Protein AF-A0A2K0VY65-F1 (afdb_monomer)

Secondary structure (DSSP, 8-state):
--------SS----SEEEEEEE---SBS-EEEEEEEETTEEEEEEEEE--B-BTTB-HHHHHHHHHHHHHHHTTTTTTTPPPPPSEEEES--SHHHHHHHHHHHHT--TTT---HHHHHHHHHHS-TTT-EEEESSPPPHHHHHHHHHHS-GGGEEEGGGGTTBBTTT--BSB-TT--B----S--TTS-EEEEEEETTEETT-SS-TT-TTSPPP-TTTT--EEEEE-TTT--EEEEESSS--HHHHHHHHHHHHHHHTTGGGSPTT---SEEEPSGGG-HHHHT--TTSS-SS-GGGSHHHHH--SEEE----SSS-S---

pLDDT: mean 76.23, std 17.72, range [28.39, 97.44]

Radius of gyration: 19.74 Å; Cα contacts (8 Å, |Δi|>4): 704; chains: 1; bounding box: 69×50×48 Å

Mean predicted aligned error: 9.73 Å

Foldseek 3Di:
DDDDDPDPPDPPQQQKDKDKAWQQAQFFGKIKIFIAGSLATPAMAIFFQFQDDDPGASLVSVLVVQVVVLVVSVRRHVSDRAAHQEYEFFFPDCGGHVSVLCLLVQHDPPRDRPVPSSVVVCVRCVQARHAYEYQADDDPVVVVSNVVRHDCVRYYYHQRQAQAFSGPRDRQAHLLRHGDPDDPPDLFGKGWGFQGAQQRGRNPPPRPPVPPPDGDPRLSRGTWIKIAGLVQLAIETDGSAQAAFQRLLPRVVVCSVVPNVVVNQPPPDAHQEYEAGFQVPCCRQPNPPPDDDPDDPCSGNCNVRVYPYYDGNAHPVTRPPDD

Sequence (323 aa):
MMSQNGALSEKETWTWLVENFQIPVPLGDCSVHVLINKGKVTSAFLMDGGENADTISASDTITKSLEVIDKELGLFLDNKPLKLNAWVVTHWDADHYKGVFELLEGRFSNNKLMKGNSSSFLNRLDTAHTDLYFGHERTIDQKKIIEKHFDLKRCLVGKDIIGLDLFSGDRLFDAEGDNLKLSPFDEARPRFCVYAASGVGMNCTQGIFRQGNKEPDKNESSILAILSWPETGRCSYFAGGDGNAELAAGGILSFIRDQCDIAKLPEGHGFDVMKMDHHGSSAETFFKKGVIARLSLEKLPITQFRPRNIIVTPGSRHGHPSK

Nearest PDB structures (foldseek):
  3k9k-assembly2_A  TM=2.958E-01  e=1.358E-01  Homo sapiens
  5i6g-assembly1_B  TM=2.164E-01  e=2.366E-01  Thermochaetoides thermophila DSM 1495
  8x2j-assembly1_B  TM=2.198E-01  e=8.124E-01  Chloroflexus aurantiacus J-10-fl
  2ivn-assembly1_A  TM=3.347E-01  e=3.357E+00  Pyrococcus abyssi
  3eno-assembly2_B  TM=3.026E-01  e=4.570E+00  Thermoplasma acidophilum

InterPro domains:
  IPR036866 Ribonuclease Z/Hydroxyacylglutathione hydrolase-like [G3DSA:3.60.15.10] (22-323)
  IPR036866 Ribonuclease Z/Hydroxyacylglutathione hydrolase-like [SSF56281] (42-283)
  IPR052159 Bacterial competence-related DNA uptake protein [PTHR30619] (28-322)

Structure (mmCIF, N/CA/C/O backbone):
data_AF-A0A2K0VY65-F1
#
_entry.id   AF-A0A2K0VY65-F1
#
loop_
_atom_site.group_PDB
_atom_site.id
_atom_site.type_symbol
_atom_site.label_atom_id
_atom_site.label_alt_id
_atom_site.label_comp_id
_atom_site.label_asym_id
_atom_site.label_entity_id
_atom_site.label_seq_id
_atom_site.pdbx_PDB_ins_code
_atom_site.Cartn_x
_atom_site.Cartn_y
_atom_site.Cartn_z
_atom_site.occupancy
_atom_site.B_iso_or_equiv
_atom_site.auth_seq_id
_atom_site.auth_comp_id
_atom_site.auth_asym_id
_atom_site.auth_atom_id
_atom_site.pdbx_PDB_model_num
ATOM 1 N N . MET A 1 1 ? -45.521 18.218 0.955 1.00 36.97 1 MET A N 1
ATOM 2 C CA . MET A 1 1 ? -45.679 16.751 0.996 1.00 36.97 1 MET A CA 1
ATOM 3 C C . MET A 1 1 ? -44.295 16.140 0.953 1.00 36.97 1 MET A C 1
ATOM 5 O O . MET A 1 1 ? -43.566 16.390 0.006 1.00 36.97 1 MET A O 1
ATOM 9 N N . MET A 1 2 ? -43.923 15.464 2.037 1.00 32.69 2 MET A N 1
ATOM 10 C CA . MET A 1 2 ? -42.719 14.643 2.154 1.00 32.69 2 MET A CA 1
ATOM 11 C C . MET A 1 2 ? -42.902 13.288 1.448 1.00 32.69 2 MET A C 1
ATOM 13 O O . MET A 1 2 ? -44.030 12.846 1.231 1.00 32.69 2 MET A O 1
ATOM 17 N N . SER A 1 3 ? -41.767 12.606 1.257 1.00 29.92 3 SER A N 1
ATOM 18 C CA . SER A 1 3 ? -41.567 11.231 0.769 1.00 29.92 3 SER A CA 1
ATOM 19 C C . SER A 1 3 ? -41.585 11.100 -0.763 1.00 29.92 3 SER A C 1
ATOM 21 O O . SER A 1 3 ? -42.436 11.671 -1.427 1.00 29.92 3 SER A O 1
ATOM 23 N N . GLN A 1 4 ? -40.636 10.401 -1.385 1.00 30.03 4 GLN A N 1
ATOM 24 C CA . GLN A 1 4 ? -40.126 9.107 -0.941 1.00 30.03 4 GLN A CA 1
ATOM 25 C C . GLN A 1 4 ? -38.598 9.002 -0.953 1.00 30.03 4 GLN A C 1
ATOM 27 O O . GLN A 1 4 ? -37.934 9.180 -1.970 1.00 30.03 4 GLN A O 1
ATOM 32 N N . ASN A 1 5 ? -38.081 8.647 0.225 1.00 35.12 5 ASN A N 1
ATOM 33 C CA . ASN A 1 5 ? -36.801 7.990 0.412 1.00 35.12 5 ASN A CA 1
ATOM 34 C C . ASN A 1 5 ? -36.801 6.679 -0.382 1.00 35.12 5 ASN A C 1
ATOM 36 O O . ASN A 1 5 ? -37.544 5.757 -0.041 1.00 35.12 5 ASN A O 1
ATOM 40 N N . GLY A 1 6 ? -35.933 6.580 -1.385 1.00 31.62 6 GLY A N 1
ATOM 41 C CA . GLY A 1 6 ? -35.449 5.299 -1.885 1.00 31.62 6 GLY A CA 1
ATOM 42 C C . GLY A 1 6 ? -34.539 4.687 -0.829 1.00 31.62 6 GLY A C 1
ATOM 43 O O . GLY A 1 6 ? -33.320 4.796 -0.914 1.00 31.62 6 GLY A O 1
ATOM 44 N N . ALA A 1 7 ? -35.139 4.118 0.215 1.00 34.38 7 ALA A N 1
ATOM 45 C CA . ALA A 1 7 ? -34.437 3.208 1.097 1.00 34.38 7 ALA A CA 1
ATOM 46 C C . ALA A 1 7 ? -33.906 2.070 0.221 1.00 34.38 7 ALA A C 1
ATOM 48 O O . ALA A 1 7 ? -34.692 1.355 -0.398 1.00 34.38 7 ALA A O 1
ATOM 49 N N . LEU A 1 8 ? -32.579 1.959 0.143 1.00 37.94 8 LEU A N 1
ATOM 50 C CA . LEU A 1 8 ? -31.889 0.774 -0.351 1.00 37.94 8 LEU A CA 1
ATOM 51 C C . LEU A 1 8 ? -32.494 -0.430 0.378 1.00 37.94 8 LEU A C 1
ATOM 53 O O . LEU A 1 8 ? -32.274 -0.620 1.576 1.00 37.94 8 LEU A O 1
ATOM 57 N N . SER A 1 9 ? -33.345 -1.160 -0.336 1.00 38.84 9 SER A N 1
ATOM 58 C CA . SER A 1 9 ? -33.946 -2.409 0.101 1.00 38.84 9 SER A CA 1
ATOM 59 C C . SER A 1 9 ? -32.824 -3.381 0.425 1.00 38.84 9 SER A C 1
ATOM 61 O O . SER A 1 9 ? -31.957 -3.577 -0.420 1.00 38.84 9 SER A O 1
ATOM 63 N N . GLU A 1 10 ? -32.851 -3.925 1.644 1.00 40.59 10 GLU A N 1
ATOM 64 C CA . GLU A 1 10 ? -32.028 -5.042 2.117 1.00 40.59 10 GLU A CA 1
ATOM 65 C C . GLU A 1 10 ? -30.570 -4.975 1.654 1.00 40.59 10 GLU A C 1
ATOM 67 O O . GLU A 1 10 ? -30.191 -5.539 0.633 1.00 40.59 10 GLU A O 1
ATOM 72 N N . LYS A 1 11 ? -29.731 -4.293 2.450 1.00 41.53 11 LYS A N 1
ATOM 73 C CA . LYS A 1 11 ? -28.278 -4.479 2.395 1.00 41.53 11 LYS A CA 1
ATOM 74 C C . LYS A 1 11 ? -28.013 -5.981 2.316 1.00 41.53 11 LYS A C 1
ATOM 76 O O . LYS A 1 11 ? -28.193 -6.669 3.320 1.00 41.53 11 LYS A O 1
ATOM 81 N N . GLU A 1 12 ? -27.550 -6.465 1.166 1.00 44.12 12 GLU A N 1
ATOM 82 C CA . GLU A 1 12 ? -26.656 -7.614 1.138 1.00 44.12 12 GLU A CA 1
ATOM 83 C C . GLU A 1 12 ? -25.656 -7.354 2.260 1.00 44.12 12 GLU A C 1
ATOM 85 O O . GLU A 1 12 ? -24.922 -6.359 2.244 1.00 44.12 12 GLU A O 1
ATOM 90 N N . THR A 1 13 ? -25.740 -8.136 3.331 1.00 49.53 13 THR A N 1
ATOM 91 C CA . THR A 1 13 ? -24.850 -7.976 4.470 1.00 49.53 13 THR A CA 1
ATOM 92 C C . THR A 1 13 ? -23.509 -8.527 4.033 1.00 49.53 13 THR A C 1
ATOM 94 O O . THR A 1 13 ? -23.163 -9.657 4.364 1.00 49.53 13 THR A O 1
ATOM 97 N N . TRP A 1 14 ? -22.777 -7.755 3.231 1.00 56.25 14 TRP A N 1
ATOM 98 C CA . TRP A 1 14 ? -21.384 -8.022 2.936 1.00 56.25 14 TRP A CA 1
ATOM 99 C C . TRP A 1 14 ? -20.673 -8.116 4.283 1.00 56.25 14 TRP A C 1
ATOM 101 O O . TRP A 1 14 ? -20.530 -7.119 4.996 1.00 56.25 14 TRP A O 1
ATOM 111 N N . THR A 1 15 ? -20.299 -9.337 4.672 1.00 82.88 15 THR A N 1
ATOM 112 C CA . THR A 1 15 ? -19.544 -9.575 5.906 1.00 82.88 15 THR A CA 1
ATOM 113 C C . THR A 1 15 ? -18.249 -8.777 5.858 1.00 82.88 15 THR A C 1
ATOM 115 O O . THR A 1 15 ? -17.881 -8.163 6.854 1.00 82.88 15 THR A O 1
ATOM 118 N N . TRP A 1 16 ? -17.631 -8.706 4.676 1.00 89.69 16 TRP A N 1
ATOM 119 C CA . TRP A 1 16 ? -16.386 -8.001 4.430 1.00 89.69 16 TRP A CA 1
ATOM 120 C C . TRP A 1 16 ? -16.503 -6.981 3.298 1.00 89.69 16 TRP A C 1
ATOM 122 O O . TRP A 1 16 ? -17.014 -7.282 2.220 1.00 89.69 16 TRP A O 1
ATOM 132 N N . LEU A 1 17 ? -15.952 -5.795 3.537 1.00 91.62 17 LEU A N 1
ATOM 133 C CA . LEU A 1 17 ? -15.851 -4.693 2.588 1.00 91.62 17 LEU A CA 1
ATOM 134 C C . LEU A 1 17 ? -14.414 -4.166 2.590 1.00 91.62 17 LEU A C 1
ATOM 136 O O . LEU A 1 17 ? -13.762 -4.132 3.635 1.00 91.62 17 LEU A O 1
ATOM 140 N N . VAL A 1 18 ? -13.932 -3.750 1.421 1.00 93.62 18 VAL A N 1
ATOM 141 C CA . VAL A 1 18 ? -12.675 -3.012 1.298 1.00 93.62 18 VAL A CA 1
ATOM 142 C C . VAL A 1 18 ? -12.963 -1.677 0.644 1.00 93.62 18 VAL A C 1
ATOM 144 O O . VAL A 1 18 ? -13.470 -1.641 -0.473 1.00 93.62 18 VAL A O 1
ATOM 147 N N . GLU A 1 19 ? -12.608 -0.606 1.343 1.00 94.88 19 GLU A N 1
ATOM 148 C CA . GLU A 1 19 ? -12.640 0.754 0.819 1.00 94.88 19 GLU A CA 1
ATOM 149 C C . GLU A 1 19 ? -11.227 1.169 0.409 1.00 94.88 19 GLU A C 1
ATOM 151 O O . GLU A 1 19 ? -10.253 0.934 1.132 1.00 94.88 19 GLU A O 1
ATOM 156 N N . ASN A 1 20 ? -11.110 1.777 -0.769 1.00 93.25 20 ASN A N 1
ATOM 157 C CA . ASN A 1 20 ? -9.851 2.284 -1.296 1.00 93.25 20 ASN A CA 1
ATOM 158 C C . ASN A 1 20 ? -9.982 3.774 -1.612 1.00 93.25 20 ASN A C 1
ATOM 160 O O . ASN A 1 20 ? -10.817 4.173 -2.420 1.00 93.25 20 ASN A O 1
ATOM 164 N N . PHE A 1 21 ? -9.114 4.581 -1.010 1.00 94.44 21 PHE A N 1
ATOM 165 C CA . PHE A 1 21 ? -9.062 6.021 -1.211 1.00 94.44 21 PHE A CA 1
ATOM 166 C C . PHE A 1 21 ? -7.745 6.393 -1.878 1.00 94.44 21 PHE A C 1
ATOM 168 O O . PHE A 1 21 ? -6.678 6.174 -1.308 1.00 94.44 21 PHE A O 1
ATOM 175 N N . GLN A 1 22 ? -7.811 6.989 -3.065 1.00 92.06 22 GLN A N 1
ATOM 176 C CA . GLN A 1 22 ? -6.649 7.601 -3.709 1.00 92.06 22 GLN A CA 1
ATOM 177 C C . GLN A 1 22 ? -6.487 9.031 -3.182 1.00 92.06 22 GLN A C 1
ATOM 179 O O . GLN A 1 22 ? -7.429 9.825 -3.236 1.00 92.06 22 GLN A O 1
ATOM 184 N N . ILE A 1 23 ? -5.311 9.357 -2.646 1.00 92.81 23 ILE A N 1
ATOM 185 C CA . ILE A 1 23 ? -5.004 10.680 -2.101 1.00 92.81 23 ILE A CA 1
ATOM 186 C C . ILE A 1 23 ? -4.357 11.512 -3.216 1.00 92.81 23 ILE A C 1
ATOM 188 O O . ILE A 1 23 ? -3.320 11.110 -3.741 1.00 92.81 23 ILE A O 1
ATOM 192 N N . PRO A 1 24 ? -4.917 12.683 -3.570 1.00 89.81 24 PRO A N 1
ATOM 193 C CA . PRO A 1 24 ? -4.446 13.486 -4.697 1.00 89.81 24 PRO A CA 1
ATOM 194 C C . PRO A 1 24 ? -3.197 14.304 -4.331 1.00 89.81 24 PRO A C 1
ATOM 196 O O . PRO A 1 24 ? -3.226 15.536 -4.322 1.00 89.81 24 PRO A O 1
ATOM 199 N N . VAL A 1 25 ? -2.105 13.624 -3.973 1.00 90.06 25 VAL A N 1
ATOM 200 C CA . VAL A 1 25 ? -0.812 14.263 -3.700 1.00 90.06 25 VAL A CA 1
ATOM 201 C C . VAL A 1 25 ? -0.261 14.953 -4.959 1.00 90.06 25 VAL A C 1
ATOM 203 O O . VAL A 1 25 ? -0.594 14.562 -6.077 1.00 90.06 25 VAL A O 1
ATOM 206 N N . PRO A 1 26 ? 0.568 16.005 -4.818 1.00 87.62 26 PRO A N 1
ATOM 207 C CA . PRO A 1 26 ? 1.014 16.794 -5.970 1.00 87.62 26 PRO A CA 1
ATOM 208 C C . PRO A 1 26 ? 1.869 16.014 -6.980 1.00 87.62 26 PRO A C 1
ATOM 210 O O . PRO A 1 26 ? 1.731 16.230 -8.191 1.00 87.62 26 PRO A O 1
ATOM 213 N N . LEU A 1 27 ? 2.753 15.148 -6.472 1.00 87.56 27 LEU A N 1
ATOM 214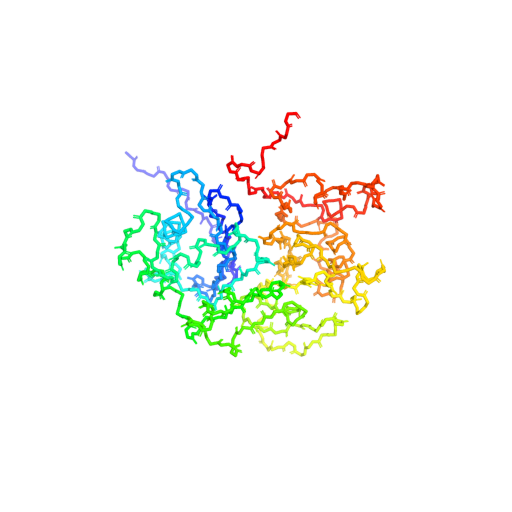 C CA . LEU A 1 27 ? 3.621 14.234 -7.219 1.00 87.56 27 LEU A CA 1
ATOM 215 C C . LEU A 1 27 ? 3.603 12.853 -6.570 1.00 87.56 27 LEU A C 1
ATOM 217 O O . LEU A 1 27 ? 3.538 12.779 -5.341 1.00 87.56 27 LEU A O 1
ATOM 221 N N . GLY A 1 28 ? 3.727 11.818 -7.401 1.00 87.81 28 GLY A N 1
ATOM 222 C CA . GLY A 1 28 ? 3.789 10.419 -6.994 1.00 87.81 28 GLY A CA 1
ATOM 223 C C . GLY A 1 28 ? 2.449 9.837 -6.568 1.00 87.81 28 GLY A C 1
ATOM 224 O O . GLY A 1 28 ? 1.383 10.397 -6.841 1.00 87.81 28 GLY A O 1
ATOM 225 N N . ASP A 1 29 ? 2.519 8.678 -5.922 1.00 88.31 29 ASP A N 1
ATOM 226 C CA . ASP A 1 29 ? 1.360 7.912 -5.484 1.00 88.31 29 ASP A CA 1
ATOM 227 C C . ASP A 1 29 ? 1.123 8.066 -3.973 1.00 88.31 29 ASP A C 1
ATOM 229 O O . ASP A 1 29 ? 2.039 8.266 -3.168 1.00 88.31 29 ASP A O 1
ATOM 233 N N . CYS A 1 30 ? -0.150 8.013 -3.578 1.00 93.12 30 CYS A N 1
ATOM 234 C CA . CYS A 1 30 ? -0.554 7.926 -2.182 1.00 93.12 30 CYS A CA 1
ATOM 235 C C . CYS A 1 30 ? -1.987 7.395 -2.088 1.00 93.12 30 CYS A C 1
ATOM 237 O O . CYS A 1 30 ? -2.893 7.895 -2.757 1.00 93.12 30 CYS A O 1
ATOM 239 N N . SER A 1 31 ? -2.221 6.389 -1.250 1.00 94.69 31 SER A N 1
ATOM 240 C CA . SER A 1 31 ? -3.558 5.830 -1.058 1.00 94.69 31 SER A CA 1
ATOM 241 C C . SER A 1 31 ? -3.760 5.239 0.331 1.00 94.69 31 SER A C 1
ATOM 243 O O . SER A 1 31 ? -2.812 4.869 1.020 1.00 94.69 31 SER A O 1
ATOM 245 N N . VAL A 1 32 ? -5.018 5.161 0.756 1.00 96.69 32 VAL A N 1
ATOM 246 C CA . VAL A 1 32 ? -5.431 4.522 2.006 1.00 96.69 32 VAL A CA 1
ATOM 247 C C . VAL A 1 32 ? -6.355 3.366 1.676 1.00 96.69 32 VAL A C 1
ATOM 249 O O . VAL A 1 32 ? -7.331 3.516 0.939 1.00 96.69 32 VAL A O 1
ATOM 252 N N . HIS A 1 33 ? -6.054 2.210 2.248 1.00 96.81 33 HIS A N 1
ATOM 253 C CA . HIS A 1 33 ? -6.836 0.995 2.086 1.00 96.81 33 HIS A CA 1
ATOM 254 C C . HIS A 1 33 ? -7.420 0.603 3.432 1.00 96.81 33 HIS A C 1
ATOM 256 O O . HIS A 1 33 ? -6.692 0.541 4.421 1.00 96.81 33 HIS A O 1
ATOM 262 N N . VAL A 1 34 ? -8.723 0.333 3.474 1.00 97.44 34 VAL A N 1
ATOM 263 C CA . VAL A 1 34 ? -9.451 0.066 4.716 1.00 97.44 34 VAL A CA 1
ATOM 264 C C . VAL A 1 34 ? -10.234 -1.229 4.583 1.00 97.44 34 VAL A C 1
ATOM 266 O O . VAL A 1 34 ? -11.043 -1.384 3.673 1.00 97.44 34 VAL A O 1
ATOM 269 N N . LEU A 1 35 ? -10.012 -2.148 5.517 1.00 95.88 35 LEU A N 1
ATOM 270 C CA . LEU A 1 35 ? -10.759 -3.388 5.651 1.00 95.88 35 LEU A CA 1
ATOM 271 C C . LEU A 1 35 ? -11.851 -3.221 6.708 1.00 95.88 35 LEU A C 1
ATOM 273 O O . LEU A 1 35 ? -11.579 -2.836 7.849 1.00 95.88 35 LEU A O 1
ATOM 277 N N . ILE A 1 36 ? -13.084 -3.544 6.328 1.00 94.56 36 ILE A N 1
ATOM 278 C CA . ILE A 1 36 ? -14.280 -3.412 7.156 1.00 94.56 36 ILE A CA 1
ATOM 279 C C . ILE A 1 36 ? -14.938 -4.786 7.299 1.00 94.56 36 ILE A C 1
ATOM 281 O O . ILE A 1 36 ? -15.188 -5.465 6.305 1.00 94.56 36 ILE A O 1
ATOM 285 N N . ASN A 1 37 ? -15.261 -5.174 8.533 1.00 92.19 37 ASN A N 1
ATOM 286 C CA . ASN A 1 37 ? -16.000 -6.392 8.860 1.00 92.19 37 ASN A CA 1
ATOM 287 C C . ASN A 1 37 ? -17.279 -6.049 9.618 1.00 92.19 37 ASN A C 1
ATOM 289 O O . ASN A 1 37 ? -17.209 -5.379 10.651 1.00 92.19 37 ASN A O 1
ATOM 293 N N . LYS A 1 38 ? -18.438 -6.521 9.148 1.00 89.75 38 LYS A N 1
ATOM 294 C CA . LYS A 1 38 ? -19.738 -6.355 9.833 1.00 89.75 38 LYS A CA 1
ATOM 295 C C . LYS A 1 38 ? -19.977 -4.914 10.308 1.00 89.75 38 LYS A C 1
ATOM 297 O O . LYS A 1 38 ? -20.455 -4.672 11.415 1.00 89.75 38 LYS A O 1
ATOM 302 N N . GLY A 1 39 ? -19.612 -3.949 9.465 1.00 90.00 39 GLY A N 1
ATOM 303 C CA . GLY A 1 39 ? -19.781 -2.530 9.757 1.00 90.00 39 GLY A CA 1
ATOM 304 C C . GLY A 1 39 ? -18.752 -1.925 10.719 1.00 90.00 39 GLY A C 1
ATOM 305 O O . GLY A 1 39 ? -19.020 -0.859 11.260 1.00 90.00 39 GLY A O 1
ATOM 306 N N . LYS A 1 40 ? -17.589 -2.552 10.928 1.00 92.69 40 LYS A N 1
ATOM 307 C CA . LYS A 1 40 ? -16.484 -1.987 11.716 1.00 92.69 40 LYS A CA 1
ATOM 308 C C . LYS A 1 40 ? -15.168 -2.042 10.961 1.00 92.69 40 LYS A C 1
ATOM 310 O O . LYS A 1 40 ? -14.852 -3.074 10.375 1.00 92.69 40 LYS A O 1
ATOM 315 N N . VAL A 1 41 ? -14.382 -0.970 11.019 1.00 94.81 41 VAL A N 1
ATOM 316 C CA . VAL A 1 41 ? -13.001 -0.993 10.514 1.00 94.81 41 VAL A CA 1
ATOM 317 C C . VAL A 1 41 ? -12.170 -1.963 11.355 1.00 94.81 41 VAL A C 1
ATOM 319 O O . VAL A 1 41 ? -12.112 -1.837 12.578 1.00 94.81 41 VAL A O 1
ATOM 322 N N . THR A 1 42 ? -11.531 -2.933 10.703 1.00 93.94 42 THR A N 1
ATOM 323 C CA . THR A 1 42 ? -10.659 -3.924 11.356 1.00 93.94 42 THR A CA 1
ATOM 324 C C . THR A 1 42 ? -9.182 -3.676 11.099 1.00 93.94 42 THR A C 1
ATOM 326 O O . THR A 1 42 ? -8.358 -4.040 11.931 1.00 93.94 42 THR A O 1
ATOM 329 N N . SER A 1 43 ? -8.842 -3.095 9.948 1.00 95.69 43 SER A N 1
ATOM 330 C CA . SER A 1 43 ? -7.467 -2.748 9.595 1.00 95.69 43 SER A CA 1
ATOM 331 C C . SER A 1 43 ? -7.453 -1.645 8.547 1.00 95.69 43 SER A C 1
ATOM 333 O O . SER A 1 43 ? -8.367 -1.568 7.723 1.00 95.69 43 SER A O 1
ATOM 335 N N . ALA A 1 44 ? -6.424 -0.808 8.561 1.00 97.31 44 ALA A N 1
ATOM 336 C CA . ALA A 1 44 ? -6.140 0.114 7.478 1.00 97.31 44 ALA A CA 1
ATOM 337 C C . ALA A 1 44 ? -4.638 0.317 7.305 1.00 97.31 44 ALA A C 1
ATOM 339 O O . ALA A 1 44 ? -3.882 0.277 8.272 1.00 97.31 44 ALA A O 1
ATOM 340 N N . PHE A 1 45 ? -4.203 0.600 6.084 1.00 97.00 45 PHE A N 1
ATOM 341 C CA . PHE A 1 45 ? -2.823 0.990 5.821 1.00 97.00 45 PHE A CA 1
ATOM 342 C C . PHE A 1 45 ? -2.754 2.167 4.855 1.00 97.00 45 PHE A C 1
ATOM 344 O O . PHE A 1 45 ? -3.638 2.365 4.017 1.00 97.00 45 PHE A O 1
ATOM 351 N N . LEU A 1 46 ? -1.689 2.951 5.006 1.00 96.69 46 LEU A N 1
ATOM 352 C CA . LEU A 1 46 ? -1.289 3.981 4.056 1.00 96.69 46 LEU A CA 1
ATOM 353 C C . LEU A 1 46 ? -0.262 3.366 3.107 1.00 96.69 46 LEU A C 1
ATOM 355 O O . LEU A 1 46 ? 0.702 2.754 3.563 1.00 96.69 46 LEU A O 1
ATOM 359 N N . MET A 1 47 ? -0.460 3.532 1.808 1.00 95.19 47 MET A N 1
ATOM 360 C CA . MET A 1 47 ? 0.500 3.161 0.779 1.00 95.19 47 MET A CA 1
ATOM 361 C C . MET A 1 47 ? 1.038 4.436 0.140 1.00 95.19 47 MET A C 1
ATOM 363 O O . MET A 1 47 ? 0.267 5.268 -0.338 1.00 95.19 47 MET A O 1
ATOM 367 N N . ASP A 1 48 ? 2.356 4.572 0.179 1.00 94.19 48 ASP A N 1
ATOM 368 C CA . ASP A 1 48 ? 3.146 5.718 -0.252 1.00 94.19 48 ASP A CA 1
ATOM 369 C C . ASP A 1 48 ? 2.752 7.038 0.427 1.00 94.19 48 ASP A C 1
ATOM 371 O O . ASP A 1 48 ? 2.156 7.053 1.510 1.00 94.19 48 ASP A O 1
ATOM 375 N N . GLY A 1 49 ? 3.201 8.163 -0.122 1.00 93.44 49 GLY A N 1
ATOM 376 C CA . GLY A 1 49 ? 3.252 9.422 0.612 1.00 93.44 49 GLY A CA 1
ATOM 377 C C . GLY A 1 49 ? 3.417 10.683 -0.222 1.00 93.44 49 GLY A C 1
ATOM 378 O O . GLY A 1 49 ? 3.372 11.773 0.350 1.00 93.44 49 GLY A O 1
ATOM 379 N N . GLY A 1 50 ? 3.596 10.576 -1.536 1.00 91.81 50 GLY A N 1
ATOM 380 C CA . GLY A 1 50 ? 3.741 11.741 -2.398 1.00 91.81 50 GLY A CA 1
ATOM 381 C C . GLY A 1 50 ? 4.993 12.597 -2.160 1.00 91.81 50 GLY A C 1
ATOM 382 O O . GLY A 1 50 ? 5.732 12.458 -1.178 1.00 91.81 50 GLY A O 1
ATOM 383 N N . GLU A 1 51 ? 5.166 13.589 -3.032 1.00 91.62 51 GLU A N 1
ATOM 384 C CA . GLU A 1 51 ? 6.080 14.720 -2.853 1.00 91.62 51 GLU A CA 1
ATOM 385 C C . GLU A 1 51 ? 5.366 16.056 -3.118 1.00 91.62 51 GLU A C 1
ATOM 387 O O . GLU A 1 51 ? 4.397 16.151 -3.874 1.00 91.62 51 GLU A O 1
ATOM 392 N N . ASN A 1 52 ? 5.835 17.113 -2.453 1.00 89.44 52 ASN A N 1
ATOM 393 C CA . ASN A 1 52 ? 5.366 18.477 -2.679 1.00 89.44 52 ASN A CA 1
ATOM 394 C C . ASN A 1 52 ? 5.655 18.921 -4.124 1.00 89.44 52 ASN A C 1
ATOM 396 O O . ASN A 1 52 ? 6.755 18.719 -4.634 1.00 89.44 52 ASN A O 1
ATOM 400 N N . ALA A 1 53 ? 4.725 19.645 -4.742 1.00 86.56 53 ALA A N 1
ATOM 401 C CA . ALA A 1 53 ? 4.992 20.382 -5.973 1.00 86.56 53 ALA A CA 1
ATOM 402 C C . ALA A 1 53 ? 4.384 21.771 -5.917 1.00 86.56 53 ALA A C 1
ATOM 404 O O . ALA A 1 53 ? 3.308 21.990 -5.358 1.00 86.56 53 ALA A O 1
ATOM 405 N N . ASP A 1 54 ? 5.101 22.704 -6.536 1.00 82.75 54 ASP A N 1
ATOM 406 C CA . ASP A 1 54 ? 4.743 24.112 -6.606 1.00 82.75 54 ASP A CA 1
ATOM 407 C C . ASP A 1 54 ? 4.452 24.672 -5.203 1.00 82.75 54 ASP A C 1
ATOM 409 O O . ASP A 1 54 ? 5.357 24.753 -4.371 1.00 82.75 54 ASP A O 1
ATOM 413 N N . THR A 1 55 ? 3.204 25.048 -4.920 1.00 83.31 55 THR A N 1
ATOM 414 C CA . THR A 1 55 ? 2.767 25.558 -3.610 1.00 83.31 55 THR A CA 1
ATOM 415 C C . THR A 1 55 ? 1.907 24.564 -2.829 1.00 83.31 55 THR A C 1
ATOM 417 O O . THR A 1 55 ? 1.324 24.936 -1.811 1.00 83.31 55 THR A O 1
ATOM 420 N N . ILE A 1 56 ? 1.765 23.328 -3.313 1.00 83.62 56 ILE A N 1
ATOM 421 C CA . ILE A 1 56 ? 0.910 22.305 -2.713 1.00 83.62 56 ILE A CA 1
ATOM 422 C C . ILE A 1 56 ? 1.789 21.309 -1.961 1.00 83.62 56 ILE A C 1
ATOM 424 O O . ILE A 1 56 ? 2.759 20.772 -2.498 1.00 83.62 56 ILE A O 1
ATOM 428 N N . SER A 1 57 ? 1.436 21.060 -0.702 1.00 89.19 57 SER A N 1
ATOM 429 C CA . SER A 1 57 ? 2.156 20.127 0.155 1.00 89.19 57 SER A CA 1
ATOM 430 C C . SER A 1 57 ? 1.472 18.756 0.188 1.00 89.19 57 SER A C 1
ATOM 432 O O . SER A 1 57 ? 0.266 18.657 0.435 1.00 89.19 57 SER A O 1
ATOM 434 N N . ALA A 1 58 ? 2.241 17.693 -0.054 1.00 91.25 58 ALA A N 1
ATOM 435 C CA . ALA A 1 58 ? 1.807 16.304 0.045 1.00 91.25 58 ALA A CA 1
ATOM 436 C C . ALA A 1 58 ? 1.374 15.965 1.476 1.00 91.25 58 ALA A C 1
ATOM 438 O O . ALA A 1 58 ? 0.285 15.437 1.678 1.00 91.25 58 ALA A O 1
ATOM 439 N N . SER A 1 59 ? 2.163 16.363 2.477 1.00 91.75 59 SER A N 1
ATOM 440 C CA . SER A 1 59 ? 1.865 16.147 3.898 1.00 91.75 59 SER A CA 1
ATOM 441 C C . SER A 1 59 ? 0.543 16.806 4.338 1.00 91.75 59 SER A C 1
ATOM 443 O O . SER A 1 5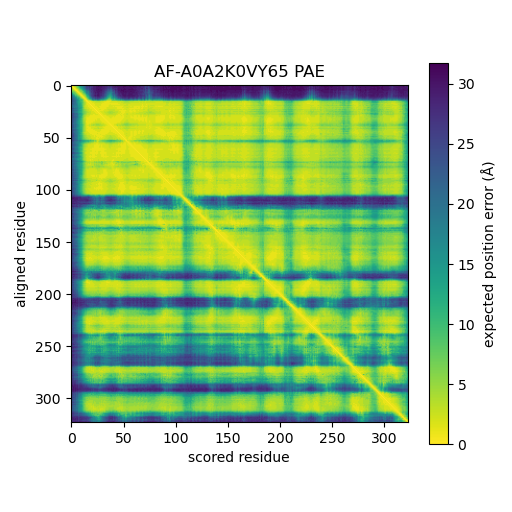9 ? -0.278 16.176 5.017 1.00 91.75 59 SER A O 1
ATOM 445 N N . ASP A 1 60 ? 0.268 18.038 3.892 1.00 88.94 60 ASP A N 1
ATOM 446 C CA . ASP A 1 60 ? -1.030 18.695 4.123 1.00 88.94 60 ASP A CA 1
ATOM 447 C C . ASP A 1 60 ? -2.181 17.975 3.411 1.00 88.94 60 ASP A C 1
ATOM 449 O O . ASP A 1 60 ? -3.279 17.854 3.960 1.00 88.94 60 ASP A O 1
ATOM 453 N N . THR A 1 61 ? -1.945 17.502 2.187 1.00 91.69 61 THR A N 1
ATOM 454 C CA . THR A 1 61 ? -2.955 16.799 1.384 1.00 91.69 61 THR A CA 1
ATOM 455 C C . THR A 1 61 ? -3.327 15.460 2.012 1.00 91.69 61 THR A C 1
ATOM 457 O O . THR A 1 61 ? -4.515 15.153 2.123 1.00 91.69 61 THR A O 1
ATOM 460 N N . ILE A 1 62 ? -2.341 14.709 2.506 1.00 94.44 62 ILE A N 1
ATOM 461 C CA . ILE A 1 62 ? -2.549 13.470 3.264 1.00 94.44 62 ILE A CA 1
ATOM 462 C C . ILE A 1 62 ? -3.395 13.749 4.503 1.00 94.44 62 ILE A C 1
ATOM 464 O O . ILE A 1 62 ? -4.420 13.103 4.707 1.00 94.44 62 ILE A O 1
ATOM 468 N N . THR A 1 63 ? -3.016 14.751 5.302 1.00 92.25 63 THR A N 1
ATOM 469 C CA . THR A 1 63 ? -3.726 15.080 6.548 1.00 92.25 63 THR A CA 1
ATOM 470 C C . THR A 1 63 ? -5.190 15.435 6.283 1.00 92.25 63 THR A C 1
ATOM 472 O O . THR A 1 63 ? -6.085 14.862 6.901 1.00 92.25 63 THR A O 1
ATOM 475 N N . LYS A 1 64 ? -5.449 16.322 5.313 1.00 91.75 64 LYS A N 1
ATOM 476 C CA . LYS A 1 64 ? -6.813 16.721 4.930 1.00 91.75 64 LYS A CA 1
ATOM 477 C C . LYS A 1 64 ? -7.623 15.553 4.375 1.00 91.75 64 LYS A C 1
ATOM 479 O O . LYS A 1 64 ? -8.809 15.440 4.667 1.00 91.75 64 LYS A O 1
ATOM 484 N N . SER A 1 65 ? -6.993 14.678 3.595 1.00 94.94 65 SER A N 1
ATOM 485 C CA . SER A 1 65 ? -7.669 13.504 3.036 1.00 94.94 65 SER A CA 1
ATOM 486 C C . SER A 1 65 ? -8.061 12.519 4.134 1.00 94.94 65 SER A C 1
ATOM 488 O O . SER A 1 65 ? -9.184 12.031 4.127 1.00 94.94 65 SER A O 1
ATOM 490 N N . LEU A 1 66 ? -7.205 12.301 5.137 1.00 94.88 66 LEU A N 1
ATOM 491 C CA . LEU A 1 66 ? -7.534 11.469 6.300 1.00 94.88 66 LEU A CA 1
ATOM 492 C C . LEU A 1 66 ? -8.706 12.038 7.119 1.00 94.88 66 LEU A C 1
ATOM 494 O O . LEU A 1 66 ? -9.523 11.274 7.621 1.00 94.88 66 LEU A O 1
ATOM 498 N N . GLU A 1 67 ? -8.839 13.363 7.226 1.00 92.44 67 GLU A N 1
ATOM 499 C CA . GLU A 1 67 ? -10.008 13.992 7.865 1.00 92.44 67 GLU A CA 1
ATOM 500 C C . GLU A 1 67 ? -11.306 13.802 7.070 1.00 92.44 67 GLU A C 1
ATOM 502 O O . GLU A 1 67 ? -12.384 13.715 7.658 1.00 92.44 67 GLU A O 1
ATOM 507 N N . VAL A 1 68 ? -11.226 13.765 5.737 1.00 94.62 68 VAL A N 1
ATOM 508 C CA . VAL A 1 68 ? -12.376 13.441 4.881 1.00 94.62 68 VAL A CA 1
ATOM 509 C C . VAL A 1 68 ? -12.732 11.965 5.029 1.00 94.62 68 VAL A C 1
ATOM 511 O O . VAL A 1 68 ? -13.893 11.652 5.273 1.00 94.62 68 VAL A O 1
ATOM 514 N N . ILE A 1 69 ? -11.739 11.075 4.984 1.00 95.38 69 ILE A N 1
ATOM 515 C CA . ILE A 1 69 ? -11.925 9.630 5.168 1.00 95.38 69 ILE A CA 1
ATOM 516 C C . ILE A 1 69 ? -12.577 9.330 6.523 1.00 95.38 69 ILE A C 1
ATOM 518 O O . ILE A 1 69 ? -13.502 8.528 6.580 1.00 95.38 69 ILE A O 1
ATOM 522 N N . ASP A 1 70 ? -12.179 10.007 7.603 1.00 93.62 70 ASP A N 1
ATOM 523 C CA . ASP A 1 70 ? -12.831 9.858 8.912 1.00 93.62 70 ASP A CA 1
ATOM 524 C C . ASP A 1 70 ? -14.327 10.188 8.877 1.00 93.62 70 ASP A C 1
ATOM 526 O O . ASP A 1 70 ? -15.120 9.534 9.551 1.00 93.62 70 ASP A O 1
ATOM 530 N N . LYS A 1 71 ? -14.718 11.221 8.120 1.00 93.19 71 LYS A N 1
ATOM 531 C CA . LYS A 1 71 ? -16.123 11.632 7.998 1.00 93.19 71 LYS A CA 1
ATOM 532 C C . LYS A 1 71 ? -16.913 10.619 7.181 1.00 93.19 71 LYS A C 1
ATOM 534 O O . LYS A 1 71 ? -17.993 10.226 7.612 1.00 93.19 71 LYS A O 1
ATOM 539 N N . GLU A 1 72 ? -16.357 10.175 6.056 1.00 94.25 72 GLU A N 1
ATOM 540 C CA . GLU A 1 72 ? -16.958 9.144 5.199 1.00 94.25 72 GLU A CA 1
ATOM 541 C C . GLU A 1 72 ? -17.126 7.820 5.956 1.00 94.25 72 GLU A C 1
ATOM 543 O O . GLU A 1 72 ? -18.172 7.173 5.896 1.00 94.25 72 GLU A O 1
ATOM 548 N N . LEU A 1 73 ? -16.121 7.443 6.752 1.00 93.69 73 LEU A N 1
ATOM 549 C CA . LEU A 1 73 ? -16.114 6.201 7.517 1.00 93.69 73 LEU A CA 1
ATOM 550 C C . LEU A 1 73 ? -16.681 6.337 8.936 1.00 93.69 73 LEU A C 1
ATOM 552 O O . LEU A 1 73 ? -16.623 5.373 9.699 1.00 93.69 73 LEU A O 1
ATOM 556 N N . GLY A 1 74 ? -17.240 7.491 9.315 1.00 89.38 74 GLY A N 1
ATOM 557 C CA . GLY A 1 74 ? -17.556 7.818 10.711 1.00 89.38 74 GLY A CA 1
ATOM 558 C C . GLY A 1 74 ? -18.418 6.768 11.421 1.00 89.38 74 GLY A C 1
ATOM 559 O O . GLY A 1 74 ? -18.145 6.413 12.569 1.00 89.38 74 GLY A O 1
ATOM 560 N N . LEU A 1 75 ? -19.396 6.189 10.713 1.00 85.25 75 LEU A N 1
ATOM 561 C CA . LEU A 1 75 ? -20.230 5.098 11.234 1.00 85.25 75 LEU A CA 1
ATOM 562 C C . LEU A 1 75 ? -19.447 3.796 11.460 1.00 85.25 75 LEU A C 1
ATOM 564 O O . LEU A 1 75 ? -19.715 3.093 12.428 1.00 85.25 75 LEU A O 1
ATOM 568 N N . PHE A 1 76 ? -18.476 3.484 10.600 1.00 89.38 76 PHE A N 1
ATOM 569 C CA . PHE A 1 76 ? -17.622 2.296 10.715 1.00 89.38 76 PHE A CA 1
ATOM 570 C C . PHE A 1 76 ? -16.515 2.448 11.771 1.00 89.38 76 PHE A C 1
ATOM 572 O O . PHE A 1 76 ? -15.905 1.455 12.178 1.00 89.38 76 PHE A O 1
ATOM 579 N N . LEU A 1 77 ? -16.243 3.685 12.193 1.00 87.38 77 LEU A N 1
ATOM 580 C CA . LEU A 1 77 ? -15.172 4.064 13.116 1.00 87.38 77 LEU A CA 1
ATOM 581 C C . LEU A 1 77 ? -15.662 4.400 14.533 1.00 87.38 77 LEU A C 1
ATOM 583 O O . LEU A 1 77 ? -14.864 4.840 15.363 1.00 87.38 77 LEU A O 1
ATOM 587 N N . ASP A 1 78 ? -16.958 4.256 14.824 1.00 89.06 78 ASP A N 1
ATOM 588 C CA . ASP A 1 78 ? -17.573 4.764 16.059 1.00 89.06 78 ASP A CA 1
ATOM 589 C C . ASP A 1 78 ? -17.235 6.262 16.297 1.00 89.06 78 ASP A C 1
ATOM 591 O O . ASP A 1 78 ? -16.992 6.693 17.428 1.00 89.06 78 ASP A O 1
ATOM 595 N N . ASN A 1 79 ? -17.178 7.054 15.214 1.00 85.44 79 ASN A N 1
ATOM 596 C CA . ASN A 1 79 ? -16.761 8.465 15.168 1.00 85.44 79 ASN A CA 1
ATOM 597 C C . ASN A 1 79 ? -15.358 8.760 15.739 1.00 85.44 79 ASN A C 1
ATOM 599 O O . ASN A 1 79 ? -15.094 9.870 16.211 1.00 85.44 79 ASN A O 1
ATOM 603 N N . LYS A 1 80 ? -14.446 7.784 15.718 1.00 89.19 80 LYS A N 1
ATOM 604 C CA . LYS A 1 80 ? -13.034 7.974 16.085 1.00 89.19 80 LYS A CA 1
ATOM 605 C C . LYS A 1 80 ? -12.170 8.201 14.841 1.00 89.19 80 LYS A C 1
ATOM 607 O O . LYS A 1 80 ? -12.537 7.741 13.765 1.00 89.19 80 LYS A O 1
ATOM 612 N N . PRO A 1 81 ? -10.999 8.849 14.974 1.00 91.75 81 PRO A N 1
ATOM 613 C CA . PRO A 1 81 ? -10.050 8.930 13.872 1.00 91.75 81 PRO A CA 1
ATOM 614 C C . PRO A 1 81 ? -9.587 7.541 13.422 1.00 91.75 81 PRO A C 1
ATOM 616 O O . PRO A 1 81 ? -9.261 6.698 14.266 1.00 91.75 81 PRO A O 1
ATOM 619 N N . LEU A 1 82 ? -9.499 7.331 12.107 1.00 94.62 82 LEU A N 1
ATOM 620 C CA . LEU A 1 82 ? -8.919 6.137 11.500 1.00 94.62 82 LEU A CA 1
ATOM 621 C C . LEU A 1 82 ? -7.505 5.891 12.043 1.00 94.62 82 LEU A C 1
ATOM 623 O O . LEU A 1 82 ? -6.669 6.800 12.060 1.00 94.62 82 LEU A O 1
ATOM 627 N N . LYS A 1 83 ? -7.240 4.651 12.459 1.00 95.50 83 LYS A N 1
ATOM 628 C CA . LYS A 1 83 ? -5.912 4.170 12.857 1.00 95.50 83 LYS A CA 1
ATOM 629 C C . LYS A 1 83 ? -5.270 3.423 11.700 1.00 95.50 83 LYS A C 1
ATOM 631 O O . LYS A 1 83 ? -5.955 2.672 11.014 1.00 95.50 83 LYS A O 1
ATOM 636 N N . LEU A 1 84 ? -3.975 3.643 11.504 1.00 95.94 84 LEU A N 1
ATOM 637 C CA . LEU A 1 84 ? -3.189 2.980 10.472 1.00 95.94 84 LEU A CA 1
ATOM 638 C C . LEU A 1 84 ? -2.361 1.872 11.124 1.00 95.94 84 LEU A C 1
ATOM 640 O O . LEU A 1 84 ? -1.608 2.123 12.059 1.00 95.94 84 LEU A O 1
ATOM 644 N N . ASN A 1 85 ? -2.529 0.650 10.635 1.00 95.94 85 ASN A N 1
ATOM 645 C CA . ASN A 1 85 ? -1.819 -0.545 11.077 1.00 95.94 85 ASN A CA 1
ATOM 646 C C . ASN A 1 85 ? -0.466 -0.689 10.384 1.00 95.94 85 ASN A C 1
ATOM 648 O O . ASN A 1 85 ? 0.470 -1.216 10.977 1.00 95.94 85 ASN A O 1
ATOM 652 N N . ALA A 1 86 ? -0.362 -0.207 9.147 1.00 96.31 86 ALA A N 1
ATOM 653 C CA . ALA A 1 86 ? 0.875 -0.240 8.392 1.00 96.31 86 ALA A CA 1
ATOM 654 C C . ALA A 1 86 ? 1.078 1.029 7.560 1.00 96.31 86 ALA A C 1
ATOM 656 O O . ALA A 1 86 ? 0.124 1.697 7.142 1.00 96.31 86 ALA A O 1
ATOM 657 N N . TRP A 1 87 ? 2.348 1.315 7.292 1.00 96.69 87 TRP A N 1
ATOM 658 C CA . TRP A 1 87 ? 2.778 2.184 6.210 1.00 96.69 87 TRP A CA 1
ATOM 659 C C . TRP A 1 87 ? 3.584 1.366 5.202 1.00 96.69 87 TRP A C 1
ATOM 661 O O . TRP A 1 87 ? 4.553 0.691 5.551 1.00 96.69 87 TRP A O 1
ATOM 671 N N . VAL A 1 88 ? 3.158 1.409 3.947 1.00 95.44 88 VAL A N 1
ATOM 672 C CA . VAL A 1 88 ? 3.759 0.675 2.837 1.00 95.44 88 VAL A CA 1
ATOM 673 C C . VAL A 1 88 ? 4.439 1.679 1.921 1.00 95.44 88 VAL A C 1
ATOM 675 O O . VAL A 1 88 ? 3.783 2.612 1.483 1.00 95.44 88 VAL A O 1
ATOM 678 N N . VAL A 1 89 ? 5.728 1.500 1.639 1.00 93.62 89 VAL A N 1
ATOM 679 C CA . VAL A 1 89 ? 6.502 2.346 0.716 1.00 93.62 89 VAL A CA 1
ATOM 680 C C . VAL A 1 89 ? 6.965 1.501 -0.461 1.00 93.62 89 VAL A C 1
ATOM 682 O O . VAL A 1 89 ? 7.833 0.639 -0.322 1.00 93.62 89 VAL A O 1
ATOM 685 N N . THR A 1 90 ? 6.387 1.711 -1.633 1.00 90.12 90 THR A N 1
ATOM 686 C CA . THR A 1 90 ? 6.604 0.837 -2.785 1.00 90.12 90 THR A CA 1
ATOM 687 C C . THR A 1 90 ? 8.029 0.898 -3.301 1.00 90.12 90 THR A C 1
ATOM 689 O O . THR A 1 90 ? 8.628 -0.156 -3.506 1.00 90.12 90 THR A O 1
ATOM 692 N N . HIS A 1 91 ? 8.604 2.093 -3.398 1.00 86.62 91 HIS A N 1
ATOM 693 C CA . HIS A 1 91 ? 10.034 2.332 -3.575 1.00 86.62 91 HIS A CA 1
ATOM 694 C C . HIS A 1 91 ? 10.439 3.675 -2.956 1.00 86.62 91 HIS A C 1
ATOM 696 O O . HIS A 1 91 ? 9.616 4.470 -2.515 1.00 86.62 91 HIS A O 1
ATOM 702 N N . TRP A 1 92 ? 11.746 3.915 -2.873 1.00 87.88 92 TRP A N 1
ATOM 703 C CA . TRP A 1 92 ? 12.323 5.057 -2.160 1.00 87.88 92 TRP A CA 1
ATOM 704 C C . TRP A 1 92 ? 12.636 6.253 -3.066 1.00 87.88 92 TRP A C 1
ATOM 706 O O . TRP A 1 92 ? 13.584 6.997 -2.789 1.00 87.88 92 TRP A O 1
ATOM 716 N N . ASP A 1 93 ? 11.864 6.453 -4.136 1.00 87.00 93 ASP A N 1
ATOM 717 C CA . ASP A 1 93 ? 11.862 7.744 -4.825 1.00 87.00 93 ASP A CA 1
ATOM 718 C C . ASP A 1 93 ? 11.075 8.776 -4.025 1.00 87.00 93 ASP A C 1
ATOM 720 O O . ASP A 1 93 ? 10.175 8.446 -3.251 1.00 87.00 93 ASP A O 1
ATOM 724 N N . ALA A 1 94 ? 11.508 10.034 -4.117 1.00 88.25 94 ALA A N 1
ATOM 725 C CA . ALA A 1 94 ? 11.065 11.090 -3.212 1.00 88.25 94 ALA A CA 1
ATOM 726 C C . ALA A 1 94 ? 9.538 11.244 -3.204 1.00 88.25 94 ALA A C 1
ATOM 728 O O . ALA A 1 94 ? 8.942 11.443 -2.147 1.00 88.25 94 ALA A O 1
ATOM 729 N N . ASP A 1 95 ? 8.913 11.069 -4.356 1.00 88.06 95 ASP A N 1
ATOM 730 C CA . ASP A 1 95 ? 7.481 11.137 -4.587 1.00 88.06 95 ASP A CA 1
ATOM 731 C C . ASP A 1 95 ? 6.674 9.954 -4.037 1.00 88.06 95 ASP A C 1
ATOM 733 O O . ASP A 1 95 ? 5.452 10.003 -4.058 1.00 88.06 95 ASP A O 1
ATOM 737 N N . HIS A 1 96 ? 7.306 8.961 -3.409 1.00 90.31 96 HIS A N 1
ATOM 738 C CA . HIS A 1 96 ? 6.604 7.856 -2.743 1.00 90.31 96 HIS A CA 1
ATOM 739 C C . HIS A 1 96 ? 6.652 7.918 -1.213 1.00 90.31 96 HIS A C 1
ATOM 741 O O . HIS A 1 96 ? 5.855 7.264 -0.548 1.00 90.31 96 HIS A O 1
ATOM 747 N N . TYR A 1 97 ? 7.536 8.714 -0.602 1.00 92.50 97 TYR A N 1
ATOM 748 C CA . TYR A 1 97 ? 7.676 8.720 0.866 1.00 92.50 97 TYR A CA 1
ATOM 749 C C . TYR A 1 97 ? 7.812 10.103 1.500 1.00 92.50 97 TYR A C 1
ATOM 751 O O . TYR A 1 97 ? 7.606 10.245 2.712 1.00 92.50 97 TYR A O 1
ATOM 759 N N . LYS A 1 98 ? 8.203 11.128 0.736 1.00 91.75 98 LYS A N 1
ATOM 760 C CA . LYS A 1 98 ? 8.666 12.395 1.311 1.00 91.75 98 LYS A CA 1
ATOM 761 C C . LYS A 1 98 ? 7.567 13.130 2.070 1.00 91.75 98 LYS A C 1
ATOM 763 O O . LYS A 1 98 ? 7.851 13.667 3.139 1.00 91.75 98 LYS A O 1
ATOM 768 N N . GLY A 1 99 ? 6.321 13.087 1.596 1.00 92.56 99 GLY A N 1
ATOM 769 C CA . GLY A 1 99 ? 5.187 13.657 2.325 1.00 92.56 99 GLY A CA 1
ATOM 770 C C . GLY A 1 99 ? 4.961 13.004 3.694 1.00 92.56 99 GLY A C 1
ATOM 771 O O . GLY A 1 99 ? 4.659 13.698 4.662 1.00 92.56 99 GLY A O 1
ATOM 772 N N . VAL A 1 100 ? 5.192 11.696 3.838 1.00 93.44 100 VAL A N 1
ATOM 773 C CA . VAL A 1 100 ? 5.098 11.023 5.147 1.00 93.44 100 VAL A CA 1
ATOM 774 C C . VAL A 1 100 ? 6.302 11.342 6.031 1.00 93.44 100 VAL A C 1
ATOM 776 O O . VAL A 1 100 ? 6.134 11.574 7.226 1.00 93.44 100 VAL A O 1
ATOM 77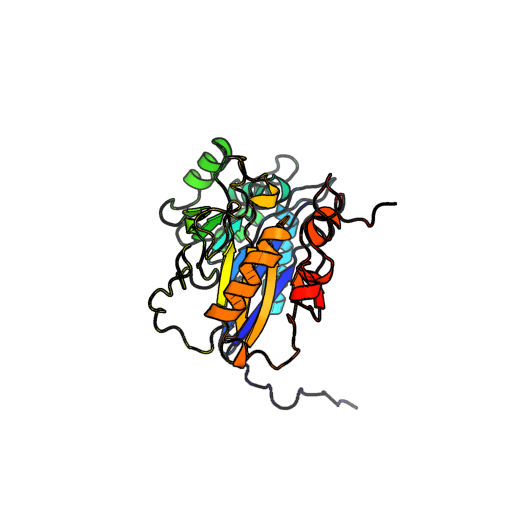9 N N . PHE A 1 101 ? 7.510 11.437 5.473 1.00 92.38 101 PHE A N 1
ATOM 780 C CA . PHE A 1 101 ? 8.682 11.882 6.240 1.00 92.38 101 PHE A CA 1
ATOM 781 C C . PHE A 1 101 ? 8.496 13.286 6.817 1.00 92.38 101 PHE A C 1
ATOM 783 O O . PHE A 1 101 ? 8.802 13.518 7.984 1.00 92.38 101 PHE A O 1
ATOM 790 N N . GLU A 1 102 ? 7.937 14.202 6.032 1.00 90.00 102 GLU A N 1
ATOM 791 C CA . GLU A 1 102 ? 7.551 15.537 6.487 1.00 90.00 102 GLU A CA 1
ATOM 792 C C . GLU A 1 102 ? 6.590 15.486 7.686 1.00 90.00 102 GLU A C 1
ATOM 794 O O . GLU A 1 102 ? 6.810 16.172 8.691 1.00 90.00 102 GLU A O 1
ATOM 799 N N . LEU A 1 103 ? 5.586 14.602 7.640 1.00 89.94 103 LEU A N 1
ATOM 800 C CA . LEU A 1 103 ? 4.654 14.378 8.748 1.00 89.94 103 LEU A CA 1
ATOM 801 C C . LEU A 1 103 ? 5.347 13.828 10.004 1.00 89.94 103 LEU A C 1
ATOM 803 O O . LEU A 1 103 ? 5.080 14.319 11.105 1.00 89.94 103 LEU A O 1
ATOM 807 N N . LEU A 1 104 ? 6.252 12.856 9.847 1.00 88.31 104 LEU A N 1
ATOM 808 C CA . LEU A 1 104 ? 7.017 12.245 10.942 1.00 88.31 104 LEU A CA 1
ATOM 809 C C . LEU A 1 104 ? 7.974 13.240 11.610 1.00 88.31 104 LEU A C 1
ATOM 811 O O . LEU A 1 104 ? 8.081 13.292 12.835 1.00 88.31 104 LEU A O 1
ATOM 815 N N . GLU A 1 105 ? 8.661 14.059 10.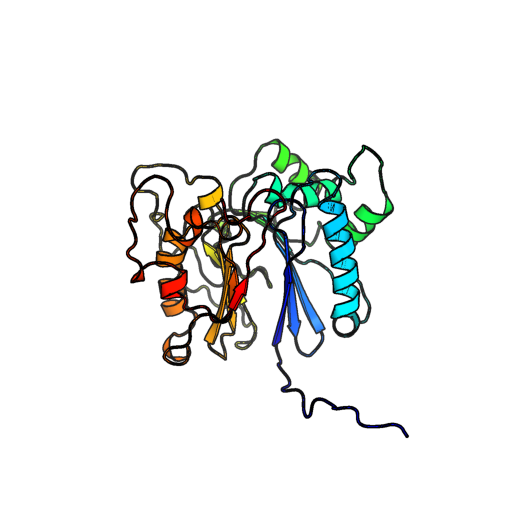815 1.00 85.19 105 GLU A N 1
ATOM 816 C CA . GLU A 1 105 ? 9.597 15.067 11.315 1.00 85.19 105 GLU A CA 1
ATOM 817 C C . GLU A 1 105 ? 8.906 16.349 11.806 1.00 85.19 105 GLU A C 1
ATOM 819 O O . GLU A 1 105 ? 9.564 17.217 12.387 1.00 85.19 105 GLU A O 1
ATOM 824 N N . GLY A 1 106 ? 7.597 16.488 11.577 1.00 75.81 106 GLY A N 1
ATOM 825 C CA . GLY A 1 106 ? 6.836 17.696 11.891 1.00 75.81 106 GLY A CA 1
ATOM 826 C C . GLY A 1 106 ? 7.228 18.899 11.029 1.00 75.81 106 GLY A C 1
ATOM 827 O O . GLY A 1 106 ? 7.133 20.044 11.481 1.00 75.81 106 GLY A O 1
ATOM 828 N N . ARG A 1 107 ? 7.703 18.653 9.804 1.00 63.59 107 ARG A N 1
ATOM 829 C CA . ARG A 1 107 ? 8.161 19.666 8.848 1.00 63.59 107 ARG A CA 1
ATOM 830 C C . ARG A 1 107 ? 7.110 19.831 7.755 1.00 63.59 107 ARG A C 1
ATOM 832 O O . ARG A 1 107 ? 6.852 18.893 7.026 1.00 63.59 107 ARG A O 1
ATOM 839 N N . PHE A 1 108 ? 6.543 21.027 7.615 1.00 55.59 108 PHE A N 1
ATOM 840 C CA . PHE A 1 108 ? 5.680 21.389 6.485 1.00 55.59 108 PHE A CA 1
ATOM 841 C C . PHE A 1 108 ? 6.293 22.583 5.745 1.00 55.59 108 PHE A C 1
ATOM 843 O O . PHE A 1 108 ? 7.022 23.382 6.345 1.00 55.59 108 PHE A O 1
ATOM 850 N N . SER A 1 109 ? 6.020 22.672 4.439 1.00 45.00 109 SER A N 1
ATOM 851 C CA . SER A 1 109 ? 6.534 23.686 3.503 1.00 45.00 109 SER A CA 1
ATOM 852 C C . SER A 1 109 ? 6.714 25.079 4.148 1.00 45.00 109 SER A C 1
ATOM 854 O O . SER A 1 109 ? 5.788 25.614 4.755 1.00 45.00 109 SER A O 1
ATOM 856 N N . ASN A 1 110 ? 7.909 25.675 3.989 1.00 44.50 110 ASN A N 1
ATOM 857 C CA . ASN A 1 110 ? 8.378 26.964 4.551 1.00 44.50 110 ASN A CA 1
ATOM 858 C C . ASN A 1 110 ? 8.859 27.005 6.022 1.00 44.50 110 ASN A C 1
ATOM 860 O O . ASN A 1 110 ? 8.734 28.050 6.664 1.00 44.50 110 ASN A O 1
ATOM 864 N N . ASN A 1 111 ? 9.468 25.941 6.568 1.00 43.91 111 ASN A N 1
ATOM 865 C CA . ASN A 1 111 ? 10.120 25.963 7.899 1.00 43.91 111 ASN A CA 1
ATOM 866 C C . ASN A 1 111 ? 9.206 26.401 9.069 1.00 43.91 111 ASN A C 1
ATOM 868 O O . ASN A 1 111 ? 9.690 26.698 10.164 1.00 43.91 111 ASN A O 1
ATOM 872 N N . LYS A 1 112 ? 7.882 26.436 8.877 1.00 46.75 112 LYS A N 1
ATOM 873 C CA . LYS A 1 112 ? 6.926 26.720 9.948 1.00 46.75 112 LYS A CA 1
ATOM 874 C C . LYS A 1 112 ? 6.436 25.402 10.534 1.00 46.75 112 LYS A C 1
ATOM 876 O O . LYS A 1 112 ? 5.689 24.663 9.905 1.00 46.75 112 LYS A O 1
ATOM 881 N N . LEU A 1 113 ? 6.852 25.137 11.771 1.00 49.16 113 LEU A N 1
ATOM 882 C CA . LEU A 1 113 ? 6.325 24.066 12.618 1.00 49.16 113 LEU A CA 1
ATOM 883 C C . LEU A 1 113 ? 4.814 24.261 12.838 1.00 49.16 113 LEU A C 1
ATOM 885 O O . LEU A 1 113 ? 4.404 25.014 13.721 1.00 49.16 113 LEU A O 1
ATOM 889 N N . MET A 1 114 ? 3.973 23.559 12.080 1.00 51.09 114 MET A N 1
ATOM 890 C CA . MET A 1 114 ? 2.559 23.372 12.422 1.00 51.09 114 MET A CA 1
ATOM 891 C C . MET A 1 114 ? 2.449 22.184 13.388 1.00 51.09 114 MET A C 1
ATOM 893 O O . MET A 1 114 ? 2.196 21.052 12.981 1.00 51.09 114 MET A O 1
ATOM 897 N N . LYS A 1 115 ? 2.649 22.428 14.692 1.00 50.94 115 LYS A N 1
ATOM 898 C CA . LYS A 1 115 ? 2.595 21.382 15.740 1.00 50.94 115 LYS A CA 1
ATOM 899 C C . LYS A 1 115 ? 1.265 20.588 15.775 1.00 50.94 115 LYS A C 1
ATOM 901 O O . LYS A 1 115 ? 1.235 19.492 16.329 1.00 50.94 115 LYS A O 1
ATOM 906 N N . GLY A 1 116 ? 0.179 21.111 15.193 1.00 53.41 116 GLY A N 1
ATOM 907 C CA . GLY A 1 116 ? -1.154 20.485 15.200 1.00 53.41 116 GLY A CA 1
ATOM 908 C C . GLY A 1 116 ? -1.352 19.335 14.198 1.00 53.41 116 GLY A C 1
ATOM 909 O O . GLY A 1 116 ? -1.863 18.289 14.578 1.00 53.41 116 GLY A O 1
ATOM 910 N N . ASN A 1 117 ? -0.912 19.484 12.944 1.00 57.44 117 ASN A N 1
ATOM 911 C CA . ASN A 1 117 ? -1.181 18.488 11.889 1.00 57.44 117 ASN A CA 1
ATOM 912 C C . ASN A 1 117 ? -0.283 17.245 12.005 1.00 57.44 117 ASN A C 1
ATOM 914 O O . ASN A 1 117 ? -0.729 16.123 11.796 1.00 57.44 117 ASN A O 1
ATOM 918 N N . SER A 1 118 ? 0.980 17.425 12.405 1.00 59.38 118 SER A N 1
ATOM 919 C CA . SER A 1 118 ? 1.883 16.292 12.658 1.00 59.38 118 SER A CA 1
ATOM 920 C C . SER A 1 118 ? 1.428 15.469 13.867 1.00 59.38 118 SER A C 1
ATOM 922 O O . SER A 1 118 ? 1.449 14.245 13.815 1.00 59.38 118 SER A O 1
ATOM 924 N N . SER A 1 119 ? 0.925 16.108 14.931 1.00 63.59 119 SER A N 1
ATOM 925 C CA . SER A 1 119 ? 0.424 15.371 16.099 1.00 63.59 119 SER A CA 1
ATOM 926 C C . SER A 1 119 ? -0.853 14.581 15.799 1.00 63.59 119 SER A C 1
ATOM 928 O O . SER A 1 119 ? -0.993 13.465 16.294 1.00 63.59 119 SER A O 1
ATOM 930 N N . SER A 1 120 ? -1.757 15.088 14.951 1.00 76.88 120 SER A N 1
ATOM 931 C CA . SER A 1 120 ? -2.935 14.319 14.529 1.00 76.88 120 SER A CA 1
ATOM 932 C C . SER A 1 120 ? -2.555 13.112 13.667 1.00 76.88 120 SER A C 1
ATOM 934 O O . SER A 1 120 ? -3.071 12.024 13.911 1.00 76.88 120 SER A O 1
ATOM 936 N N . PHE A 1 121 ? -1.615 13.261 12.728 1.00 83.19 121 PHE A N 1
ATOM 937 C CA . PHE A 1 121 ? -1.116 12.149 11.917 1.00 83.19 121 PHE A CA 1
ATOM 938 C C . PHE A 1 121 ? -0.364 11.105 12.750 1.00 83.19 121 PHE A C 1
ATOM 940 O O . PHE A 1 121 ? -0.680 9.922 12.663 1.00 83.19 121 PHE A O 1
ATOM 947 N N . LEU A 1 122 ? 0.567 11.522 13.613 1.00 79.88 122 LEU A N 1
ATOM 948 C CA . LEU A 1 122 ? 1.299 10.619 14.510 1.00 79.88 122 LEU A CA 1
ATOM 949 C C . LEU A 1 122 ? 0.367 9.874 15.473 1.00 79.88 122 LEU A C 1
ATOM 951 O O . LEU A 1 122 ? 0.619 8.728 15.820 1.00 79.88 122 LEU A O 1
ATOM 955 N N . ASN A 1 123 ? -0.754 10.481 15.870 1.00 81.75 123 ASN A N 1
ATOM 956 C CA . ASN A 1 123 ? -1.770 9.768 16.638 1.00 81.75 123 ASN A CA 1
ATOM 957 C C . ASN A 1 123 ? -2.476 8.679 15.816 1.00 81.75 123 ASN A C 1
ATOM 959 O O . ASN A 1 123 ? -2.975 7.722 16.405 1.00 81.75 123 ASN A O 1
ATOM 963 N N . ARG A 1 124 ? -2.581 8.810 14.489 1.00 87.44 124 ARG A N 1
ATOM 964 C CA . ARG A 1 124 ? -3.147 7.769 13.607 1.00 87.44 124 ARG A CA 1
ATOM 965 C C . ARG A 1 124 ? -2.140 6.661 13.336 1.00 87.44 124 ARG A C 1
ATOM 967 O O . ARG A 1 124 ? -2.521 5.494 13.338 1.00 87.44 124 ARG A O 1
ATOM 974 N N . LEU A 1 125 ? -0.894 7.065 13.112 1.00 85.19 125 LEU A N 1
ATOM 975 C CA . LEU A 1 125 ? 0.261 6.228 12.838 1.00 85.19 125 LEU A CA 1
ATOM 976 C C . LEU A 1 125 ? 1.037 6.017 14.140 1.00 85.19 125 LEU A C 1
ATOM 978 O O . LEU A 1 125 ? 2.089 6.617 14.344 1.00 85.19 125 LEU A O 1
ATOM 982 N N . ASP A 1 126 ? 0.478 5.215 15.047 1.00 85.94 126 ASP A N 1
ATOM 983 C CA . ASP A 1 126 ? 1.151 4.851 16.296 1.00 85.94 126 ASP A CA 1
ATOM 984 C C . ASP A 1 126 ? 2.405 4.037 15.961 1.00 85.94 126 ASP A C 1
ATOM 986 O O . ASP A 1 126 ? 2.351 2.817 15.804 1.00 85.94 126 ASP A O 1
ATOM 990 N N . THR A 1 127 ? 3.532 4.721 15.767 1.00 78.94 127 THR A N 1
ATOM 991 C CA . THR A 1 127 ? 4.731 4.144 15.152 1.00 78.94 127 THR A CA 1
ATOM 992 C C . THR A 1 127 ? 5.381 3.046 15.995 1.00 78.94 127 THR A C 1
ATOM 994 O O . THR A 1 127 ? 6.185 2.274 15.475 1.00 78.94 127 THR A O 1
ATOM 997 N N . ALA A 1 128 ? 5.007 2.924 17.273 1.00 79.81 128 ALA A N 1
ATOM 998 C CA . ALA A 1 128 ? 5.398 1.803 18.125 1.00 79.81 128 ALA A CA 1
ATOM 999 C C . ALA A 1 128 ? 4.662 0.496 17.768 1.00 79.81 128 ALA A C 1
ATOM 1001 O O . ALA A 1 128 ? 5.173 -0.593 18.024 1.00 79.81 128 ALA A O 1
ATOM 1002 N N . HIS A 1 129 ? 3.475 0.598 17.166 1.00 86.88 129 HIS A N 1
ATOM 1003 C CA . HIS A 1 129 ? 2.601 -0.530 16.826 1.00 86.88 129 HIS A CA 1
ATOM 1004 C C . HIS A 1 129 ? 2.276 -0.620 15.328 1.00 86.88 129 HIS A C 1
ATOM 1006 O O . HIS A 1 129 ? 1.548 -1.520 14.919 1.00 86.88 129 HIS A O 1
ATOM 1012 N N . THR A 1 130 ? 2.806 0.300 14.523 1.00 92.06 130 THR A N 1
ATOM 1013 C CA . THR A 1 130 ? 2.623 0.342 13.072 1.00 92.06 130 THR A CA 1
ATOM 1014 C C . THR A 1 130 ? 3.716 -0.469 12.387 1.00 92.06 130 THR A C 1
ATOM 1016 O O . THR A 1 130 ? 4.901 -0.285 12.674 1.00 92.06 130 THR A O 1
ATOM 1019 N N . ASP A 1 131 ? 3.330 -1.328 11.451 1.00 95.19 131 ASP A N 1
ATOM 1020 C CA . ASP A 1 131 ? 4.271 -2.038 10.590 1.00 95.19 131 ASP A CA 1
ATOM 1021 C C . ASP A 1 131 ? 4.766 -1.170 9.431 1.00 95.19 131 ASP A C 1
ATOM 1023 O O . ASP A 1 131 ? 4.034 -0.342 8.888 1.00 95.19 131 ASP A O 1
ATOM 1027 N N . LEU A 1 132 ? 6.024 -1.360 9.037 1.00 95.12 132 LEU A N 1
ATOM 1028 C CA . LEU A 1 132 ? 6.621 -0.652 7.908 1.00 95.12 132 LEU A CA 1
ATOM 1029 C C . LEU A 1 132 ? 7.104 -1.654 6.862 1.00 95.12 132 LEU A C 1
ATOM 1031 O O . LEU A 1 132 ? 8.020 -2.439 7.114 1.00 95.12 132 LEU A O 1
ATOM 1035 N N . TYR A 1 133 ? 6.519 -1.598 5.671 1.00 94.69 133 TYR A N 1
ATOM 1036 C CA . TYR A 1 133 ? 6.837 -2.504 4.566 1.00 94.69 133 TYR A CA 1
ATOM 1037 C C . TYR A 1 133 ? 7.382 -1.720 3.385 1.00 94.69 133 TYR A C 1
ATOM 1039 O O . TYR A 1 133 ? 6.814 -0.689 3.034 1.00 94.69 133 TYR A O 1
ATOM 1047 N N . PHE A 1 134 ? 8.469 -2.179 2.763 1.00 91.31 134 PHE A N 1
ATOM 1048 C CA . PHE A 1 134 ? 9.033 -1.449 1.628 1.00 91.31 134 PHE A CA 1
ATOM 1049 C C . PHE A 1 134 ? 9.710 -2.311 0.565 1.00 91.31 134 PHE A C 1
ATOM 1051 O O . PHE A 1 134 ? 10.303 -3.344 0.864 1.00 91.31 134 PHE A O 1
ATOM 1058 N N . GLY A 1 135 ? 9.619 -1.883 -0.698 1.00 84.56 135 GLY A N 1
ATOM 1059 C CA . GLY A 1 135 ? 10.030 -2.697 -1.847 1.00 84.56 135 GLY A CA 1
ATOM 1060 C C . GLY A 1 135 ? 11.540 -2.879 -2.004 1.00 84.56 135 GLY A C 1
ATOM 1061 O O . GLY A 1 135 ? 11.979 -3.908 -2.514 1.00 84.56 135 GLY A O 1
ATOM 1062 N N . HIS A 1 136 ? 12.362 -1.939 -1.532 1.00 84.38 136 HIS A N 1
ATOM 1063 C CA . HIS A 1 136 ? 13.816 -1.986 -1.728 1.00 84.38 136 HIS A CA 1
ATOM 1064 C C . HIS A 1 136 ? 14.615 -1.366 -0.578 1.00 84.38 136 HIS A C 1
ATOM 1066 O O . HIS A 1 136 ? 14.067 -0.635 0.245 1.00 84.38 136 HIS A O 1
ATOM 1072 N N . GLU A 1 137 ? 15.915 -1.661 -0.496 1.00 79.94 137 GLU A N 1
ATOM 1073 C CA . GLU A 1 137 ? 16.764 -1.143 0.577 1.00 79.94 137 GLU A CA 1
ATOM 1074 C C . GLU A 1 137 ? 16.830 0.393 0.600 1.00 79.94 137 GLU A C 1
ATOM 1076 O O . GLU A 1 137 ? 16.716 1.085 -0.410 1.00 79.94 137 GLU A O 1
ATOM 1081 N N . ARG A 1 138 ? 17.006 0.924 1.812 1.00 80.50 138 ARG A N 1
ATOM 1082 C CA . ARG A 1 138 ? 16.988 2.358 2.117 1.00 80.50 138 ARG A CA 1
ATOM 1083 C C . ARG A 1 138 ? 18.368 2.974 1.941 1.00 80.50 138 ARG A C 1
ATOM 1085 O O . ARG A 1 138 ? 19.380 2.360 2.276 1.00 80.50 138 ARG A O 1
ATOM 1092 N N . THR A 1 139 ? 18.402 4.254 1.590 1.00 79.06 139 THR A N 1
ATOM 1093 C CA . THR A 1 139 ? 19.599 5.083 1.788 1.00 79.06 139 THR A CA 1
ATOM 1094 C C . THR A 1 139 ? 19.897 5.285 3.281 1.00 79.06 139 THR A C 1
ATOM 1096 O O . THR A 1 139 ? 19.027 5.132 4.146 1.00 79.06 139 THR A O 1
ATOM 1099 N N . ILE A 1 140 ? 21.135 5.682 3.598 1.00 76.50 140 ILE A N 1
ATOM 1100 C CA . ILE A 1 140 ? 21.580 5.948 4.977 1.00 76.50 140 ILE A CA 1
ATOM 1101 C C . ILE A 1 140 ? 20.680 6.980 5.674 1.00 76.50 140 ILE A C 1
ATOM 1103 O O . ILE A 1 140 ? 20.355 6.817 6.849 1.00 76.50 140 ILE A O 1
ATOM 1107 N N . ASP A 1 141 ? 20.256 8.029 4.970 1.00 81.62 141 ASP A N 1
ATOM 1108 C CA . ASP A 1 141 ? 19.463 9.097 5.583 1.00 81.62 141 ASP A CA 1
ATOM 1109 C C . ASP A 1 141 ? 18.005 8.688 5.812 1.00 81.62 141 ASP A C 1
ATOM 1111 O O . ASP A 1 141 ? 17.452 8.979 6.873 1.00 81.62 141 ASP A O 1
ATOM 1115 N N . GLN A 1 142 ? 17.412 7.919 4.894 1.00 85.12 142 GLN A N 1
ATOM 1116 C CA . GLN A 1 142 ? 16.094 7.310 5.112 1.00 85.12 142 GLN A CA 1
ATOM 1117 C C . GLN A 1 142 ? 16.117 6.362 6.314 1.00 85.12 142 GLN A C 1
ATOM 1119 O O . GLN A 1 142 ? 15.217 6.399 7.153 1.00 85.12 142 GLN A O 1
ATOM 1124 N N . LYS A 1 143 ? 17.177 5.557 6.449 1.00 86.06 143 LYS A N 1
ATOM 1125 C CA . LYS A 1 143 ? 17.341 4.632 7.574 1.00 86.06 143 LYS A CA 1
ATOM 1126 C C . LYS A 1 143 ? 17.342 5.359 8.923 1.00 86.06 143 LYS A C 1
ATOM 1128 O O . LYS A 1 143 ? 16.615 4.933 9.812 1.00 86.06 143 LYS A O 1
ATOM 1133 N N . LYS A 1 144 ? 18.056 6.485 9.053 1.00 87.44 144 LYS A N 1
ATOM 1134 C CA . LYS A 1 144 ? 18.084 7.2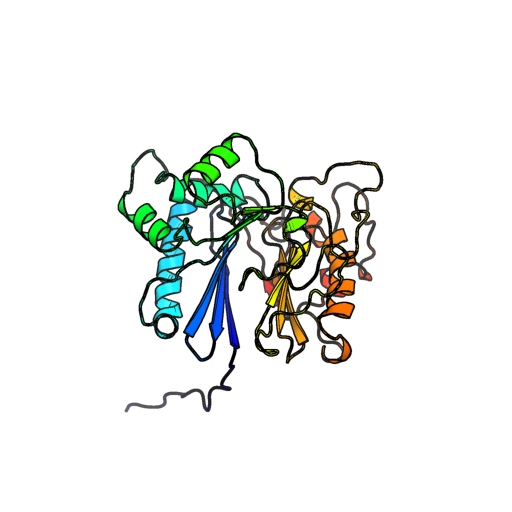83 10.297 1.00 87.44 144 LYS A CA 1
ATOM 1135 C C . LYS A 1 144 ? 16.703 7.797 10.708 1.00 87.44 144 LYS A C 1
ATOM 1137 O O . LYS A 1 144 ? 16.373 7.776 11.890 1.00 87.44 144 LYS A O 1
ATOM 1142 N N . ILE A 1 145 ? 15.905 8.282 9.752 1.00 86.25 145 ILE A N 1
ATOM 1143 C CA . ILE A 1 145 ? 14.551 8.781 10.039 1.00 86.25 145 ILE A CA 1
ATOM 1144 C C . ILE A 1 145 ? 13.663 7.623 10.496 1.00 86.25 145 ILE A C 1
ATOM 1146 O O . ILE A 1 145 ? 12.986 7.739 11.513 1.00 86.25 145 ILE A O 1
ATOM 1150 N N . ILE A 1 146 ? 13.709 6.483 9.806 1.00 88.25 146 ILE A N 1
ATOM 1151 C CA . ILE A 1 146 ? 12.927 5.312 10.210 1.00 88.25 146 ILE A CA 1
ATOM 1152 C C . ILE A 1 146 ? 13.341 4.811 11.597 1.00 88.25 146 ILE A C 1
ATOM 1154 O O . ILE A 1 146 ? 12.475 4.624 12.439 1.00 88.25 146 ILE A O 1
ATOM 1158 N N . GLU A 1 147 ? 14.639 4.666 11.870 1.00 89.56 147 GLU A N 1
ATOM 1159 C CA . GLU A 1 147 ? 15.166 4.232 13.176 1.00 89.56 147 GLU A CA 1
ATOM 1160 C C . GLU A 1 147 ? 14.759 5.145 14.332 1.00 89.56 147 GLU A C 1
ATOM 1162 O O . GLU A 1 147 ? 14.631 4.701 15.470 1.00 89.56 147 GLU A O 1
ATOM 1167 N N . LYS A 1 148 ? 14.550 6.431 14.044 1.00 89.62 148 LYS A N 1
ATOM 1168 C CA . LYS A 1 148 ? 14.079 7.407 15.024 1.00 89.62 148 LYS A CA 1
ATOM 1169 C C . LYS A 1 148 ? 12.595 7.233 15.362 1.00 89.62 148 LYS A C 1
ATOM 1171 O O . LYS A 1 148 ? 12.194 7.597 16.466 1.00 89.62 148 LYS A O 1
ATOM 1176 N N . HIS A 1 149 ? 11.782 6.753 14.422 1.00 87.88 149 HIS A N 1
ATOM 1177 C CA . HIS A 1 149 ? 10.323 6.779 14.537 1.00 87.88 149 HIS A CA 1
ATOM 1178 C C . HIS A 1 149 ? 9.687 5.391 14.699 1.00 87.88 149 HIS A C 1
ATOM 1180 O O . HIS A 1 149 ? 8.700 5.291 15.419 1.00 87.88 149 HIS A O 1
ATOM 1186 N N . PHE A 1 150 ? 10.236 4.336 14.099 1.00 89.56 150 PHE A N 1
ATOM 1187 C CA . PHE A 1 150 ? 9.650 2.992 14.070 1.00 89.56 150 PHE A CA 1
ATOM 1188 C C . PHE A 1 150 ? 10.496 1.967 14.827 1.00 89.56 150 PHE A C 1
ATOM 1190 O O . PHE A 1 150 ? 11.724 2.055 14.863 1.00 89.56 150 PHE A O 1
ATOM 1197 N N . ASP A 1 151 ? 9.840 0.929 15.352 1.00 89.62 151 ASP A N 1
ATOM 1198 C CA . ASP A 1 151 ? 10.536 -0.281 15.792 1.00 89.62 151 ASP A CA 1
ATOM 1199 C C . ASP A 1 151 ? 11.040 -1.063 14.568 1.00 89.62 151 ASP A C 1
ATOM 1201 O O . ASP A 1 151 ? 10.263 -1.574 13.758 1.00 89.62 151 ASP A O 1
ATOM 1205 N N . LEU A 1 152 ? 12.364 -1.195 14.443 1.00 87.94 152 LEU A N 1
ATOM 1206 C CA . LEU A 1 152 ? 12.993 -1.931 13.347 1.00 87.94 152 LEU A CA 1
ATOM 1207 C C . LEU A 1 152 ? 12.569 -3.402 13.266 1.00 87.94 152 LEU A C 1
ATOM 1209 O O . LEU A 1 152 ? 12.657 -3.986 12.190 1.00 87.94 152 LEU A O 1
ATOM 1213 N N . LYS A 1 153 ? 12.097 -4.007 14.361 1.00 89.00 153 LYS A N 1
ATOM 1214 C CA . LYS A 1 153 ? 11.581 -5.387 14.350 1.00 89.00 153 LYS A CA 1
ATOM 1215 C C . LYS A 1 153 ? 10.279 -5.529 13.563 1.00 89.00 153 LYS A C 1
ATOM 1217 O O . LYS A 1 153 ? 9.923 -6.640 13.184 1.00 89.00 153 LYS A O 1
ATOM 1222 N N . ARG A 1 154 ? 9.582 -4.415 13.331 1.00 91.56 154 ARG A N 1
ATOM 1223 C CA . ARG A 1 154 ? 8.335 -4.318 12.561 1.00 91.56 154 ARG A CA 1
ATOM 1224 C C . ARG A 1 154 ? 8.561 -3.829 11.127 1.00 91.56 154 ARG A C 1
ATOM 1226 O O . ARG A 1 154 ? 7.611 -3.528 10.410 1.00 91.56 154 ARG A O 1
ATOM 1233 N N . CYS A 1 155 ? 9.824 -3.709 10.717 1.00 93.12 155 CYS A N 1
ATOM 1234 C CA . CYS A 1 155 ? 10.208 -3.280 9.381 1.00 93.12 155 CYS A CA 1
ATOM 1235 C C . CYS A 1 155 ? 10.555 -4.499 8.516 1.00 93.12 155 CYS A C 1
ATOM 1237 O O . CYS A 1 155 ? 11.518 -5.201 8.823 1.00 93.12 155 CYS A O 1
ATOM 1239 N N . LEU A 1 156 ? 9.833 -4.714 7.416 1.00 93.31 156 LEU A N 1
ATOM 1240 C CA . LEU A 1 156 ? 10.139 -5.758 6.429 1.00 93.31 156 LEU A CA 1
ATOM 1241 C C . LEU A 1 156 ? 10.442 -5.140 5.059 1.00 93.31 156 LEU A C 1
ATOM 1243 O O . LEU A 1 156 ? 9.878 -4.105 4.698 1.00 93.31 156 LEU A O 1
ATOM 1247 N N . VAL A 1 157 ? 11.335 -5.774 4.294 1.00 91.50 157 VAL A N 1
ATOM 1248 C CA . VAL A 1 157 ? 11.862 -5.217 3.040 1.00 91.50 157 VAL A CA 1
ATOM 1249 C C . VAL A 1 157 ? 12.002 -6.243 1.922 1.00 91.50 157 VAL A C 1
ATOM 1251 O O . VAL A 1 157 ? 12.402 -7.383 2.148 1.00 91.50 157 VAL A O 1
ATOM 1254 N N . GLY A 1 158 ? 11.753 -5.804 0.688 1.00 87.75 158 GLY A N 1
ATOM 1255 C CA . GLY A 1 158 ? 12.124 -6.524 -0.526 1.00 87.75 158 GLY A CA 1
ATOM 1256 C C . GLY A 1 158 ? 11.507 -7.912 -0.595 1.00 87.75 158 GLY A C 1
ATOM 1257 O O . GLY A 1 158 ? 10.308 -8.078 -0.412 1.00 87.75 158 GLY A O 1
ATOM 1258 N N . LYS A 1 159 ? 12.312 -8.945 -0.842 1.00 86.50 159 LYS A N 1
ATOM 1259 C CA . LYS A 1 159 ? 11.785 -10.316 -0.922 1.00 86.50 159 LYS A CA 1
ATOM 1260 C C . LYS A 1 159 ? 11.089 -10.777 0.367 1.00 86.50 159 LYS A C 1
ATOM 1262 O O . LYS A 1 159 ? 10.201 -11.620 0.304 1.00 86.50 159 LYS A O 1
ATOM 1267 N N . ASP A 1 160 ? 11.447 -10.205 1.519 1.00 88.94 160 ASP A N 1
ATOM 1268 C CA . ASP A 1 160 ? 10.887 -10.616 2.804 1.00 88.94 160 ASP A CA 1
ATOM 1269 C C . ASP A 1 160 ? 9.429 -10.170 2.959 1.00 88.94 160 ASP A C 1
ATOM 1271 O O . ASP A 1 160 ? 8.746 -10.666 3.845 1.00 88.94 160 ASP A O 1
ATOM 1275 N N . ILE A 1 161 ? 8.901 -9.288 2.106 1.00 91.06 161 ILE A N 1
ATOM 1276 C CA . ILE A 1 161 ? 7.469 -8.941 2.110 1.00 91.06 161 ILE A CA 1
ATOM 1277 C C . ILE A 1 161 ? 6.643 -9.753 1.105 1.00 91.06 161 ILE A C 1
ATOM 1279 O O . ILE A 1 161 ? 5.423 -9.645 1.124 1.00 91.06 161 ILE A O 1
ATOM 1283 N N . ILE A 1 162 ? 7.254 -10.596 0.264 1.00 87.38 162 ILE A N 1
ATOM 1284 C CA . ILE A 1 162 ? 6.505 -11.454 -0.670 1.00 87.38 162 ILE A CA 1
ATOM 1285 C C . ILE A 1 162 ? 5.655 -12.461 0.119 1.00 87.38 162 ILE A C 1
ATOM 1287 O O . ILE A 1 162 ? 6.139 -13.114 1.043 1.00 87.38 162 ILE A O 1
ATOM 1291 N N . GLY A 1 163 ? 4.374 -12.550 -0.229 1.00 84.88 163 GLY A N 1
ATOM 1292 C CA . GLY A 1 163 ? 3.368 -13.368 0.441 1.00 84.88 163 GLY A CA 1
ATOM 1293 C C . GLY A 1 163 ? 2.738 -12.748 1.676 1.00 84.88 163 GLY A C 1
ATOM 1294 O O . GLY A 1 163 ? 1.893 -13.377 2.307 1.00 84.88 163 GLY A O 1
ATOM 1295 N N . LEU A 1 164 ? 3.102 -11.516 2.023 1.00 91.12 164 LEU A N 1
ATOM 1296 C CA . LEU A 1 164 ? 2.505 -10.797 3.139 1.00 91.12 164 LEU A CA 1
ATOM 1297 C C . LEU A 1 164 ? 1.112 -10.262 2.775 1.00 91.12 164 LEU A C 1
ATOM 1299 O O . LEU A 1 164 ? 0.944 -9.641 1.725 1.00 91.12 164 LEU A O 1
ATOM 1303 N N . ASP A 1 165 ? 0.124 -10.462 3.646 1.00 91.75 165 ASP A N 1
ATOM 1304 C CA . ASP A 1 165 ? -1.167 -9.768 3.603 1.00 91.75 165 ASP A CA 1
ATOM 1305 C C . ASP A 1 165 ? -1.062 -8.424 4.330 1.00 91.75 165 ASP A C 1
ATOM 1307 O O . ASP A 1 165 ? -0.973 -8.376 5.556 1.00 91.75 165 ASP A O 1
ATOM 1311 N N . LEU A 1 166 ? -1.119 -7.322 3.584 1.00 94.06 166 LEU A N 1
ATOM 1312 C CA . LEU A 1 166 ? -0.954 -5.963 4.107 1.00 94.06 166 LEU A CA 1
ATOM 1313 C C . LEU A 1 166 ? -2.039 -5.559 5.115 1.00 94.06 166 LEU A C 1
ATOM 1315 O O . LEU A 1 166 ? -1.825 -4.631 5.892 1.00 94.06 166 LEU A O 1
ATOM 1319 N N . PHE A 1 167 ? -3.192 -6.239 5.141 1.00 93.50 167 PHE A N 1
ATOM 1320 C CA . PHE A 1 167 ? -4.210 -5.970 6.158 1.00 93.50 167 PHE A CA 1
ATOM 1321 C C . PHE A 1 167 ? -3.905 -6.602 7.514 1.00 93.50 167 PHE A C 1
ATOM 1323 O O . PHE A 1 167 ? -4.298 -6.031 8.532 1.00 93.50 167 PHE A O 1
ATOM 1330 N N . SER A 1 168 ? -3.273 -7.774 7.555 1.00 90.56 168 SER A N 1
ATOM 1331 C CA . SER A 1 168 ? -3.078 -8.509 8.811 1.00 90.56 168 SER A CA 1
ATOM 1332 C C . SER A 1 168 ? -1.619 -8.619 9.247 1.00 90.56 168 SER A C 1
ATOM 1334 O O . SER A 1 168 ? -1.362 -8.878 10.418 1.00 90.56 168 SER A O 1
ATOM 1336 N N . GLY A 1 169 ? -0.674 -8.394 8.332 1.00 90.62 169 GLY A N 1
ATOM 1337 C CA . GLY A 1 169 ? 0.754 -8.612 8.555 1.00 90.62 169 GLY A CA 1
ATOM 1338 C C . GLY A 1 169 ? 1.144 -10.092 8.559 1.00 90.62 169 GLY A C 1
ATOM 1339 O O . GLY A 1 169 ? 2.284 -10.425 8.883 1.00 90.62 169 GLY A O 1
ATOM 1340 N N . ASP A 1 170 ? 0.225 -10.993 8.203 1.00 87.50 170 ASP A N 1
ATOM 1341 C CA . ASP A 1 170 ? 0.504 -12.425 8.144 1.00 87.50 170 ASP A CA 1
ATOM 1342 C C . ASP A 1 170 ? 1.044 -12.832 6.785 1.00 87.50 170 ASP A C 1
ATOM 1344 O O . ASP A 1 170 ? 0.669 -12.289 5.745 1.00 87.50 170 ASP A O 1
ATOM 1348 N N . ARG A 1 171 ? 1.902 -13.848 6.795 1.00 86.38 171 ARG A N 1
ATOM 1349 C CA . ARG A 1 171 ? 2.441 -14.437 5.577 1.00 86.38 171 ARG A CA 1
ATOM 1350 C C . ARG A 1 171 ? 1.560 -15.595 5.114 1.00 86.38 171 ARG A C 1
ATOM 1352 O O . ARG A 1 171 ? 1.366 -16.556 5.852 1.00 86.38 171 ARG A O 1
ATOM 1359 N N . LEU A 1 172 ? 1.047 -15.490 3.893 1.00 81.06 172 LEU A N 1
ATOM 1360 C CA . LEU A 1 172 ? 0.208 -16.494 3.238 1.00 81.06 172 LEU A CA 1
ATOM 1361 C C . LEU A 1 172 ? 1.055 -17.560 2.522 1.00 81.06 172 LEU A C 1
ATOM 1363 O O . LEU A 1 172 ? 0.715 -18.738 2.542 1.00 81.06 172 LEU A O 1
ATOM 1367 N N . PHE A 1 173 ? 2.179 -17.151 1.936 1.00 79.31 173 PHE A N 1
ATOM 1368 C CA . PHE A 1 173 ? 3.133 -18.004 1.220 1.00 79.31 173 PHE A CA 1
ATOM 1369 C C . PHE A 1 173 ? 4.544 -17.408 1.302 1.00 79.31 173 PHE A C 1
ATOM 1371 O O . PHE A 1 173 ? 4.712 -16.244 1.671 1.00 79.31 173 PHE A O 1
ATOM 1378 N N . ASP A 1 174 ? 5.570 -18.194 1.005 1.00 78.00 174 ASP A N 1
ATOM 1379 C CA . ASP A 1 174 ? 6.948 -17.703 0.888 1.00 78.00 174 ASP A CA 1
ATOM 1380 C C . ASP A 1 174 ? 7.300 -17.259 -0.547 1.00 78.00 174 ASP A C 1
ATOM 1382 O O . ASP A 1 174 ? 6.459 -17.234 -1.442 1.00 78.00 174 ASP A O 1
ATOM 1386 N N . ALA A 1 175 ? 8.542 -16.836 -0.790 1.00 73.19 175 ALA A N 1
ATOM 1387 C CA . ALA A 1 175 ? 8.945 -16.349 -2.113 1.00 73.19 175 ALA A CA 1
ATOM 1388 C C . ALA A 1 175 ? 8.928 -17.464 -3.181 1.00 73.19 175 ALA A C 1
ATOM 1390 O O . ALA A 1 175 ? 8.809 -17.193 -4.380 1.00 73.19 175 ALA A O 1
ATOM 1391 N N . GLU A 1 176 ? 9.024 -18.712 -2.735 1.00 73.69 176 GLU A N 1
ATOM 1392 C CA . GLU A 1 176 ? 8.931 -19.944 -3.503 1.00 73.69 176 GLU A CA 1
ATOM 1393 C C . GLU A 1 176 ? 7.479 -20.317 -3.842 1.00 73.69 176 GLU A C 1
ATOM 1395 O O . GLU A 1 176 ? 7.279 -21.218 -4.653 1.00 73.69 176 GLU A O 1
ATOM 1400 N N . GLY A 1 177 ? 6.505 -19.594 -3.272 1.00 67.69 177 GLY A N 1
ATOM 1401 C CA . GLY A 1 177 ? 5.065 -19.794 -3.437 1.00 67.69 177 GLY A CA 1
ATOM 1402 C C . GLY A 1 177 ? 4.517 -20.993 -2.676 1.00 67.69 177 GLY A C 1
ATOM 1403 O O . GLY A 1 177 ? 3.366 -21.380 -2.900 1.00 67.69 177 GLY A O 1
ATOM 1404 N N . ASP A 1 178 ? 5.308 -21.561 -1.766 1.00 71.62 178 ASP A N 1
ATOM 1405 C CA . ASP A 1 178 ? 4.851 -22.626 -0.898 1.00 71.62 178 ASP A CA 1
ATOM 1406 C C . ASP A 1 178 ? 3.864 -22.043 0.114 1.00 71.62 178 ASP A C 1
ATOM 1408 O O . ASP A 1 178 ? 4.141 -21.091 0.854 1.00 71.62 178 ASP A O 1
ATOM 1412 N N . ASN A 1 179 ? 2.667 -22.630 0.132 1.00 69.19 179 ASN A N 1
ATOM 1413 C CA . ASN A 1 179 ? 1.618 -22.247 1.062 1.00 69.19 179 ASN A CA 1
ATOM 1414 C C . ASN A 1 179 ? 2.093 -22.468 2.489 1.00 69.19 179 ASN A C 1
ATOM 1416 O O . ASN A 1 179 ? 2.274 -23.601 2.947 1.00 69.19 179 ASN A O 1
ATOM 1420 N N . LEU A 1 180 ? 2.225 -21.373 3.224 1.00 60.72 180 LEU A N 1
ATOM 1421 C CA . LEU A 1 180 ? 2.402 -21.459 4.657 1.00 60.72 180 LEU A CA 1
ATOM 1422 C C . LEU A 1 180 ? 1.034 -21.766 5.247 1.00 60.72 180 LEU A C 1
ATOM 1424 O O . LEU A 1 180 ? 0.014 -21.296 4.742 1.00 60.72 180 LEU A O 1
ATOM 1428 N N . LYS A 1 181 ? 0.992 -22.608 6.289 1.00 56.00 181 LYS A N 1
ATOM 1429 C CA . LYS A 1 181 ? -0.263 -22.913 6.986 1.00 56.00 181 LYS A CA 1
ATOM 1430 C C . LYS A 1 181 ? -0.955 -21.593 7.286 1.00 56.00 181 LYS A C 1
ATOM 1432 O O . LYS A 1 181 ? -0.464 -20.831 8.118 1.00 56.00 181 LYS A O 1
ATOM 1437 N N . LEU A 1 182 ? -2.068 -21.353 6.592 1.00 55.59 182 LEU A N 1
ATOM 1438 C CA . LEU A 1 182 ? -2.892 -20.189 6.829 1.00 55.59 182 LEU A CA 1
ATOM 1439 C C . LEU A 1 182 ? -3.166 -20.177 8.329 1.00 55.59 182 LEU A C 1
ATOM 1441 O O . LEU A 1 182 ? -3.652 -21.161 8.897 1.00 55.59 182 LEU A O 1
ATOM 1445 N N . SER A 1 183 ? -2.819 -19.073 8.987 1.00 46.53 183 SER A N 1
ATOM 1446 C CA . SER A 1 183 ? -3.465 -18.768 10.255 1.00 46.53 183 SER A CA 1
ATOM 1447 C C . SER A 1 183 ? -4.980 -18.911 10.025 1.00 46.53 183 SER A C 1
ATOM 1449 O O . SER A 1 183 ? -5.433 -18.581 8.923 1.00 46.53 183 SER A O 1
ATOM 1451 N N . PRO A 1 184 ? -5.756 -19.435 10.992 1.00 45.25 184 PRO A N 1
ATOM 1452 C CA . PRO A 1 184 ? -7.187 -19.744 10.859 1.00 45.25 184 PRO A CA 1
ATOM 1453 C C . PRO A 1 184 ? -8.086 -18.503 10.671 1.00 45.25 184 PRO A C 1
ATOM 1455 O O . PRO A 1 184 ? -9.203 -18.436 11.180 1.00 45.25 184 PRO A O 1
ATOM 1458 N N . PHE A 1 185 ? -7.605 -17.484 9.963 1.00 51.53 185 PHE A N 1
ATOM 1459 C CA . PHE A 1 185 ? -8.387 -16.373 9.478 1.00 51.53 185 PHE A CA 1
ATOM 1460 C C . PHE A 1 185 ? -9.519 -16.881 8.603 1.00 51.53 185 PHE A C 1
ATOM 1462 O O . PHE A 1 185 ? -9.296 -17.640 7.664 1.00 51.53 185 PHE A O 1
ATOM 1469 N N . ASP A 1 186 ? -10.703 -16.371 8.931 1.00 65.19 186 ASP A N 1
ATOM 1470 C CA . ASP A 1 186 ? -11.955 -16.469 8.194 1.00 65.19 186 ASP A CA 1
ATOM 1471 C C . ASP A 1 186 ? -11.713 -16.649 6.686 1.00 65.19 186 ASP A C 1
ATOM 1473 O O . ASP A 1 186 ? -11.117 -15.769 6.042 1.00 65.19 186 ASP A O 1
ATOM 1477 N N . GLU A 1 187 ? -12.129 -17.806 6.156 1.00 67.50 187 GLU A N 1
ATOM 1478 C CA . GLU A 1 187 ? -11.996 -18.192 4.743 1.00 67.50 187 GLU A CA 1
ATOM 1479 C C . GLU A 1 187 ? -12.601 -17.120 3.817 1.00 67.50 187 GLU A C 1
ATOM 1481 O O . GLU A 1 187 ? -12.158 -16.955 2.685 1.00 67.50 187 GLU A O 1
ATOM 1486 N N . ALA A 1 188 ? -13.538 -16.319 4.334 1.00 79.00 188 ALA A N 1
ATOM 1487 C CA . ALA A 1 188 ? -14.211 -15.230 3.637 1.00 79.00 188 ALA A CA 1
ATOM 1488 C C . ALA A 1 188 ? -13.425 -13.915 3.539 1.00 79.00 188 ALA A C 1
ATOM 1490 O O . ALA A 1 188 ? -13.735 -13.064 2.701 1.00 79.00 188 ALA A O 1
ATOM 1491 N N . ARG A 1 189 ? -12.452 -13.680 4.432 1.00 88.12 189 ARG A N 1
ATOM 1492 C CA . ARG A 1 189 ? -11.860 -12.343 4.597 1.00 88.12 189 ARG A CA 1
ATOM 1493 C C . ARG A 1 189 ? -11.046 -11.948 3.346 1.00 88.12 189 ARG A C 1
ATOM 1495 O O . ARG A 1 189 ? -10.207 -12.737 2.915 1.00 88.12 189 ARG A O 1
ATOM 1502 N N . PRO A 1 190 ? -11.182 -10.715 2.827 1.00 90.25 190 PRO A N 1
ATOM 1503 C CA . PRO A 1 190 ? -10.334 -10.191 1.761 1.00 90.25 190 PRO A CA 1
ATOM 1504 C C . PRO A 1 190 ? -8.852 -10.177 2.146 1.00 90.25 190 PRO A C 1
ATOM 1506 O O . PRO A 1 190 ? -8.505 -9.948 3.311 1.00 90.25 190 PRO A O 1
ATOM 1509 N N . ARG A 1 191 ? -7.975 -10.415 1.172 1.00 88.50 191 ARG A N 1
ATOM 1510 C CA . ARG A 1 191 ? -6.514 -10.448 1.348 1.00 88.50 191 ARG A CA 1
ATOM 1511 C C . ARG A 1 191 ? -5.869 -9.435 0.419 1.00 88.50 191 ARG A C 1
ATOM 1513 O O . ARG A 1 191 ? -6.154 -9.465 -0.773 1.00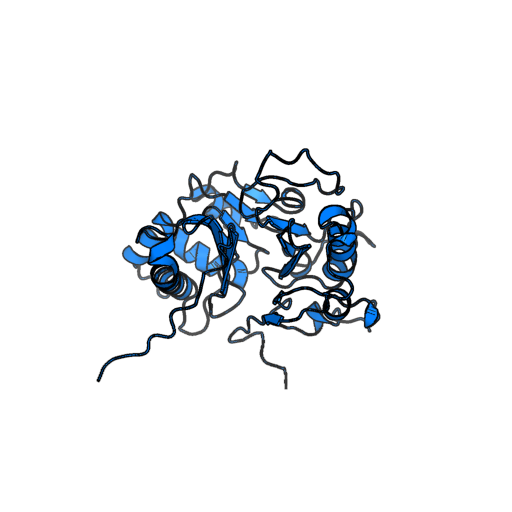 88.50 191 ARG A O 1
ATOM 1520 N N . PHE A 1 192 ? -5.002 -8.575 0.947 1.00 92.50 192 PHE A N 1
ATOM 1521 C CA . PHE A 1 192 ? -4.235 -7.615 0.156 1.00 92.50 192 PHE A CA 1
ATOM 1522 C C . PHE A 1 192 ? -2.782 -8.072 0.107 1.00 92.50 192 PHE A C 1
ATOM 1524 O O . PHE A 1 192 ? -1.952 -7.656 0.910 1.00 92.50 192 PHE A O 1
ATOM 1531 N N . CYS A 1 193 ? -2.489 -8.994 -0.799 1.00 89.31 193 CYS A N 1
ATOM 1532 C CA . CYS A 1 193 ? -1.253 -9.750 -0.768 1.00 89.31 193 CYS A CA 1
ATOM 1533 C C . CYS A 1 193 ? -0.174 -9.159 -1.674 1.00 89.31 193 CYS A C 1
ATOM 1535 O O . CYS A 1 193 ? -0.426 -8.882 -2.847 1.00 89.31 193 CYS A O 1
ATOM 1537 N N . VAL A 1 194 ? 1.040 -9.021 -1.145 1.00 89.56 194 VAL A N 1
ATOM 1538 C CA . VAL A 1 194 ? 2.238 -8.699 -1.925 1.00 89.56 194 VAL A CA 1
ATOM 1539 C C . VAL A 1 194 ? 2.708 -9.946 -2.665 1.00 89.56 194 VAL A C 1
ATOM 1541 O O . VAL A 1 194 ? 3.011 -10.956 -2.039 1.00 89.56 194 VAL A O 1
ATOM 1544 N N . TYR A 1 195 ? 2.832 -9.876 -3.987 1.00 83.19 195 TYR A N 1
ATOM 1545 C CA . TYR A 1 195 ? 3.313 -11.007 -4.791 1.00 83.19 195 TYR A CA 1
ATOM 1546 C C . TYR A 1 195 ? 4.672 -10.733 -5.453 1.00 83.19 195 TYR A C 1
ATOM 1548 O O . TYR A 1 195 ? 5.326 -11.671 -5.910 1.00 83.19 195 TYR A O 1
ATOM 1556 N N . ALA A 1 196 ? 5.109 -9.470 -5.504 1.00 84.19 196 ALA A N 1
ATOM 1557 C CA . ALA A 1 196 ? 6.436 -9.097 -5.978 1.00 84.19 196 ALA A CA 1
ATOM 1558 C C . ALA A 1 196 ? 6.971 -7.849 -5.263 1.00 84.19 196 ALA A C 1
ATOM 1560 O O . ALA A 1 196 ? 6.207 -6.952 -4.903 1.00 84.19 196 ALA A O 1
ATOM 1561 N N . ALA A 1 197 ? 8.289 -7.807 -5.078 1.00 87.06 197 ALA A N 1
ATOM 1562 C CA . ALA A 1 197 ? 9.032 -6.681 -4.517 1.00 87.06 197 ALA A CA 1
ATOM 1563 C C . ALA A 1 197 ? 10.524 -6.804 -4.875 1.00 87.06 197 ALA A C 1
ATOM 1565 O O . ALA A 1 197 ? 11.031 -7.912 -5.059 1.00 87.06 197 ALA A O 1
ATOM 1566 N N . SER A 1 198 ? 11.262 -5.688 -4.943 1.00 84.62 198 SER A N 1
ATOM 1567 C CA . SER A 1 198 ? 12.707 -5.695 -5.255 1.00 84.62 198 SER A CA 1
ATOM 1568 C C . SER A 1 198 ? 13.059 -6.414 -6.568 1.00 84.62 198 SER A C 1
ATOM 1570 O O . SER A 1 198 ? 14.076 -7.100 -6.661 1.00 84.62 198 SER A O 1
ATOM 1572 N N . GLY A 1 199 ? 12.204 -6.318 -7.590 1.00 79.88 199 GLY A N 1
ATOM 1573 C CA . GLY A 1 199 ? 12.425 -7.003 -8.868 1.00 79.88 199 GLY A CA 1
ATOM 1574 C C . GLY A 1 199 ? 12.275 -8.531 -8.816 1.00 79.88 199 GLY A C 1
ATOM 1575 O O . GLY A 1 199 ? 12.629 -9.218 -9.777 1.00 79.88 199 GLY A O 1
ATOM 1576 N N . VAL A 1 200 ? 11.768 -9.080 -7.707 1.00 79.25 200 VAL A N 1
ATOM 1577 C CA . VAL A 1 200 ? 11.536 -10.515 -7.501 1.00 79.25 200 VAL A CA 1
ATOM 1578 C C . VAL A 1 200 ? 10.039 -10.759 -7.343 1.00 79.25 200 VAL A C 1
ATOM 1580 O O . VAL A 1 200 ? 9.384 -10.101 -6.539 1.00 79.25 200 VAL A O 1
ATOM 1583 N N . GLY A 1 201 ? 9.499 -11.704 -8.113 1.00 76.31 201 GLY A N 1
ATOM 1584 C CA . GLY A 1 201 ? 8.125 -12.189 -7.971 1.00 76.31 201 GLY A CA 1
ATOM 1585 C C . GLY A 1 201 ? 8.065 -13.560 -7.298 1.00 76.31 201 GLY A C 1
ATOM 1586 O O . GLY A 1 201 ? 9.055 -14.295 -7.284 1.00 76.31 201 GLY A O 1
ATOM 1587 N N . MET A 1 202 ? 6.891 -13.915 -6.782 1.00 74.12 202 MET A N 1
ATOM 1588 C CA . MET A 1 202 ? 6.575 -15.268 -6.314 1.00 74.12 202 MET A CA 1
ATOM 1589 C C . MET A 1 202 ? 6.882 -16.320 -7.399 1.00 74.12 202 MET A C 1
ATOM 1591 O O . MET A 1 202 ? 6.705 -16.058 -8.592 1.00 74.12 202 MET A O 1
ATOM 1595 N N . ASN A 1 203 ? 7.349 -17.505 -6.995 1.00 67.19 203 ASN A N 1
ATOM 1596 C CA . ASN A 1 203 ? 7.762 -18.614 -7.875 1.00 67.19 203 ASN A CA 1
ATOM 1597 C C . ASN A 1 203 ? 8.948 -18.283 -8.797 1.00 67.19 203 ASN A C 1
ATOM 1599 O O . ASN A 1 203 ? 9.257 -19.038 -9.720 1.00 67.19 203 ASN A O 1
ATOM 1603 N N . CYS A 1 204 ? 9.641 -17.170 -8.551 1.00 63.19 204 CYS A N 1
ATOM 1604 C CA . CYS A 1 204 ? 10.789 -16.733 -9.338 1.00 63.19 204 CYS A CA 1
ATOM 1605 C C . CYS A 1 204 ? 12.031 -16.647 -8.446 1.00 63.19 204 CYS A C 1
ATOM 1607 O O . CYS A 1 204 ? 12.577 -15.571 -8.210 1.00 63.19 204 CYS A O 1
ATOM 1609 N N . THR A 1 205 ? 12.499 -17.802 -7.958 1.00 48.97 205 THR A N 1
ATOM 1610 C CA . THR A 1 205 ? 13.730 -17.916 -7.143 1.00 48.97 205 THR A CA 1
ATOM 1611 C C . THR A 1 205 ? 14.975 -17.443 -7.899 1.00 48.97 205 THR A C 1
ATOM 1613 O O . THR A 1 205 ? 15.921 -16.919 -7.308 1.00 48.97 205 THR A O 1
ATOM 1616 N N . GLN A 1 206 ? 14.953 -17.548 -9.228 1.00 45.28 206 GLN A N 1
ATOM 1617 C CA . GLN A 1 206 ? 15.812 -16.780 -10.117 1.00 45.28 206 GLN A CA 1
ATOM 1618 C C . GLN A 1 206 ? 14.974 -15.627 -10.651 1.00 45.28 206 GLN A C 1
ATOM 1620 O O . GLN A 1 206 ? 14.214 -15.828 -11.594 1.00 45.28 206 GLN A O 1
ATOM 1625 N N . GLY A 1 207 ? 15.049 -14.459 -10.001 1.00 48.97 207 GLY A N 1
ATOM 1626 C CA . GLY A 1 207 ? 14.256 -13.285 -10.371 1.00 48.97 207 GLY A CA 1
ATOM 1627 C C . GLY A 1 207 ? 14.181 -13.136 -11.889 1.00 48.97 207 GLY A C 1
ATOM 1628 O O . GLY A 1 207 ? 15.197 -13.299 -12.568 1.00 48.97 207 GLY A O 1
ATOM 1629 N N . ILE A 1 208 ? 12.989 -12.860 -12.418 1.00 49.47 208 ILE A N 1
ATOM 1630 C CA . ILE A 1 208 ? 12.716 -12.782 -13.865 1.00 49.47 208 ILE A CA 1
ATOM 1631 C C . ILE A 1 208 ? 13.729 -11.851 -14.585 1.00 49.47 208 ILE A C 1
ATOM 1633 O O . ILE A 1 208 ? 13.991 -12.020 -15.775 1.00 49.47 208 ILE A O 1
ATOM 1637 N N . PHE A 1 209 ? 14.412 -10.961 -13.847 1.00 48.56 209 PHE A N 1
ATOM 1638 C CA . PHE A 1 209 ? 15.459 -10.052 -14.331 1.00 48.56 209 PHE A CA 1
ATOM 1639 C C . PHE A 1 209 ? 16.914 -10.382 -14.004 1.00 48.56 209 PHE A C 1
ATOM 1641 O O . PHE A 1 209 ? 17.800 -9.636 -14.416 1.00 48.56 209 PHE A O 1
ATOM 1648 N N . ARG A 1 210 ? 17.234 -11.517 -13.377 1.00 47.28 210 ARG A N 1
ATOM 1649 C CA . ARG A 1 210 ? 18.640 -11.951 -13.267 1.00 47.28 210 ARG A CA 1
ATOM 1650 C C . ARG A 1 210 ? 19.208 -12.501 -14.581 1.00 47.28 210 ARG A C 1
ATOM 1652 O O . ARG A 1 210 ? 20.265 -13.130 -14.571 1.00 47.28 210 ARG A O 1
ATOM 1659 N N . GLN A 1 211 ? 18.586 -12.223 -15.731 1.00 39.44 211 GLN A N 1
ATOM 1660 C CA . GLN A 1 211 ? 19.272 -12.330 -17.018 1.00 39.44 211 GLN A CA 1
ATOM 1661 C C . GLN A 1 211 ? 20.369 -11.253 -17.099 1.00 39.44 211 GLN A C 1
ATOM 1663 O O . GLN A 1 211 ? 20.173 -10.175 -17.651 1.00 39.44 211 GLN A O 1
ATOM 1668 N N . GLY A 1 212 ? 21.537 -11.562 -16.524 1.00 45.53 212 GLY A N 1
ATOM 1669 C CA . GLY A 1 212 ? 22.763 -10.772 -16.661 1.00 45.53 212 GLY A CA 1
ATOM 1670 C C . GLY A 1 212 ? 23.266 -10.041 -15.411 1.00 45.53 212 GLY A C 1
ATOM 1671 O O . GLY A 1 212 ? 24.043 -9.107 -15.575 1.00 45.53 212 GLY A O 1
ATOM 1672 N N . ASN A 1 213 ? 22.876 -10.432 -14.187 1.00 51.34 213 ASN A N 1
ATOM 1673 C CA . ASN A 1 213 ? 23.319 -9.785 -12.930 1.00 51.34 213 ASN A CA 1
ATOM 1674 C C . ASN A 1 213 ? 23.025 -8.272 -12.834 1.00 51.34 213 ASN A C 1
ATOM 1676 O O . ASN A 1 213 ? 23.724 -7.553 -12.120 1.00 51.34 213 ASN A O 1
ATOM 1680 N N . LYS A 1 214 ? 22.020 -7.759 -13.552 1.00 61.00 214 LYS A N 1
ATOM 1681 C CA . LYS A 1 214 ? 21.638 -6.350 -13.437 1.00 61.00 214 LYS A CA 1
ATOM 1682 C C . LYS A 1 214 ? 20.703 -6.179 -12.236 1.00 61.00 214 LYS A C 1
ATOM 1684 O O . LYS A 1 214 ? 19.701 -6.883 -12.145 1.00 61.00 214 LYS A O 1
ATOM 1689 N N . GLU A 1 215 ? 21.049 -5.268 -11.332 1.00 69.81 215 GLU A N 1
ATOM 1690 C CA . GLU A 1 215 ? 20.142 -4.817 -10.270 1.00 69.81 215 GLU A CA 1
ATOM 1691 C C . GLU A 1 215 ? 18.871 -4.212 -10.895 1.00 69.81 215 GLU A C 1
ATOM 1693 O O . GLU A 1 215 ? 18.988 -3.543 -11.935 1.00 69.81 215 GLU A O 1
ATOM 1698 N N . PRO A 1 216 ? 17.680 -4.450 -10.309 1.00 72.62 216 PRO A N 1
ATOM 1699 C CA . PRO A 1 216 ? 16.453 -3.819 -10.776 1.00 72.62 216 PRO A CA 1
ATOM 1700 C C . PRO A 1 216 ? 16.615 -2.301 -10.721 1.00 72.62 216 PRO A C 1
ATOM 1702 O O . PRO A 1 216 ? 17.245 -1.763 -9.805 1.00 72.62 216 PRO A O 1
ATOM 1705 N N . ASP A 1 217 ? 16.060 -1.598 -11.705 1.00 75.50 217 ASP A N 1
ATOM 1706 C CA . ASP A 1 217 ? 15.913 -0.158 -11.546 1.00 75.50 217 ASP A CA 1
ATOM 1707 C C . ASP A 1 217 ? 14.870 0.171 -10.464 1.00 75.50 217 ASP A C 1
ATOM 1709 O O . ASP A 1 217 ? 14.234 -0.701 -9.864 1.00 75.50 217 ASP A O 1
ATOM 1713 N N . LYS A 1 218 ? 14.736 1.460 -10.158 1.00 76.94 218 LYS A N 1
ATOM 1714 C CA . LYS A 1 218 ? 13.901 1.911 -9.047 1.00 76.94 218 LYS A CA 1
ATOM 1715 C C . LYS A 1 218 ? 12.432 1.529 -9.226 1.00 76.94 218 LYS A C 1
ATOM 1717 O O . LYS A 1 218 ? 11.806 1.097 -8.260 1.00 76.94 218 LYS A O 1
ATOM 1722 N N . ASN A 1 219 ? 11.931 1.588 -10.453 1.00 75.25 219 ASN A N 1
ATOM 1723 C CA . ASN A 1 219 ? 10.547 1.278 -10.781 1.00 75.25 219 ASN A CA 1
ATOM 1724 C C . ASN A 1 219 ? 10.331 -0.232 -10.704 1.00 75.25 219 ASN A C 1
ATOM 1726 O O . ASN A 1 219 ? 9.396 -0.700 -10.054 1.00 75.25 219 ASN A O 1
ATOM 1730 N N . GLU A 1 220 ? 11.290 -0.999 -11.231 1.00 77.44 220 GLU A N 1
ATOM 1731 C CA . GLU A 1 220 ? 11.305 -2.462 -11.150 1.00 77.44 220 GLU A CA 1
ATOM 1732 C C . GLU A 1 220 ? 11.386 -2.984 -9.702 1.00 77.44 220 GLU A C 1
ATOM 1734 O O . GLU A 1 220 ? 11.056 -4.143 -9.441 1.00 77.44 220 GLU A O 1
ATOM 1739 N N . SER A 1 221 ? 11.803 -2.143 -8.750 1.00 82.25 221 SER A N 1
ATOM 1740 C CA . SER A 1 221 ? 11.885 -2.478 -7.326 1.00 82.25 221 SER A CA 1
ATOM 1741 C C . SER A 1 221 ? 10.558 -2.340 -6.559 1.00 82.25 221 SER A C 1
ATOM 1743 O O . SER A 1 221 ? 10.480 -2.777 -5.406 1.00 82.25 221 SER A O 1
ATOM 1745 N N . SER A 1 222 ? 9.524 -1.789 -7.209 1.00 84.94 222 SER A N 1
ATOM 1746 C CA . SER A 1 222 ? 8.207 -1.514 -6.627 1.00 84.94 222 SER A CA 1
ATOM 1747 C C . SER A 1 222 ? 7.532 -2.744 -6.019 1.00 84.94 222 SER A C 1
ATOM 1749 O O . SER A 1 222 ? 7.679 -3.873 -6.494 1.00 84.94 222 SER A O 1
ATOM 1751 N N . ILE A 1 223 ? 6.711 -2.501 -4.997 1.00 88.94 223 ILE A N 1
ATOM 1752 C CA . ILE A 1 223 ? 5.763 -3.489 -4.474 1.00 88.94 223 ILE A CA 1
ATOM 1753 C C . ILE A 1 223 ? 4.607 -3.651 -5.457 1.00 88.94 223 ILE A C 1
ATOM 1755 O O . ILE A 1 223 ? 3.917 -2.681 -5.785 1.00 88.94 223 ILE A O 1
ATOM 1759 N N . LEU A 1 224 ? 4.351 -4.896 -5.851 1.00 87.44 224 LEU A N 1
ATOM 1760 C CA . LEU A 1 224 ? 3.163 -5.278 -6.601 1.00 87.44 224 LEU A CA 1
ATOM 1761 C C . LEU A 1 224 ? 2.263 -6.146 -5.720 1.00 87.44 224 LEU A C 1
ATOM 1763 O O . LEU A 1 224 ? 2.725 -7.113 -5.099 1.00 87.44 224 LEU A O 1
ATOM 1767 N N . ALA A 1 225 ? 0.975 -5.811 -5.675 1.00 89.06 225 ALA A N 1
ATOM 1768 C CA . ALA A 1 225 ? 0.029 -6.456 -4.783 1.00 89.06 225 ALA A CA 1
ATOM 1769 C C . ALA A 1 225 ? -1.335 -6.727 -5.436 1.00 89.06 225 ALA A C 1
ATOM 1771 O O . ALA A 1 225 ? -1.772 -6.050 -6.370 1.00 89.06 225 ALA A O 1
ATOM 1772 N N . ILE A 1 226 ? -2.009 -7.756 -4.926 1.00 87.50 226 ILE A N 1
ATOM 1773 C CA . ILE A 1 226 ? -3.334 -8.192 -5.366 1.00 87.50 226 ILE A CA 1
ATOM 1774 C C . ILE A 1 226 ? -4.271 -8.175 -4.172 1.00 87.50 226 ILE A C 1
ATOM 1776 O O . ILE A 1 226 ? -4.004 -8.781 -3.136 1.00 87.50 226 ILE A O 1
ATOM 1780 N N . LEU A 1 227 ? -5.406 -7.516 -4.352 1.00 90.69 227 LEU A N 1
ATOM 1781 C CA . LEU A 1 227 ? -6.534 -7.610 -3.449 1.00 90.69 227 LEU A CA 1
ATOM 1782 C C . LEU A 1 227 ? -7.479 -8.704 -3.949 1.00 90.69 227 LEU A C 1
ATOM 1784 O O . LEU A 1 227 ? -7.988 -8.592 -5.058 1.00 90.69 227 LEU A O 1
ATOM 1788 N N . SER A 1 228 ? -7.734 -9.734 -3.146 1.00 85.81 228 SER A N 1
ATOM 1789 C CA . SER A 1 228 ? -8.592 -10.868 -3.514 1.00 85.81 228 SER A CA 1
ATOM 1790 C C . SER A 1 228 ? -9.658 -11.165 -2.458 1.00 85.81 228 SER A C 1
ATOM 1792 O O . SER A 1 228 ? -9.435 -10.966 -1.261 1.00 85.81 228 SER A O 1
ATOM 1794 N N . TRP A 1 229 ? -10.819 -11.654 -2.903 1.00 85.81 229 TRP A N 1
ATOM 1795 C CA . TRP A 1 229 ? -11.899 -12.190 -2.068 1.00 85.81 229 TRP A CA 1
ATOM 1796 C C . TRP A 1 229 ? -12.000 -13.704 -2.287 1.00 85.81 229 TRP A C 1
ATOM 1798 O O . TRP A 1 229 ? -12.602 -14.118 -3.282 1.00 85.81 229 TRP A O 1
ATOM 1808 N N . PRO A 1 230 ? -11.474 -14.539 -1.373 1.00 77.69 230 PRO A N 1
ATOM 1809 C CA . PRO A 1 230 ? -11.378 -15.984 -1.605 1.00 77.69 230 PRO A CA 1
ATOM 1810 C C . PRO A 1 230 ? -12.725 -16.681 -1.864 1.00 77.69 230 PRO A C 1
ATOM 1812 O O . PRO A 1 230 ? -12.800 -17.604 -2.671 1.00 77.69 230 PRO A O 1
ATOM 1815 N N . GLU A 1 231 ? -13.808 -16.225 -1.229 1.00 76.94 231 GLU A N 1
ATOM 1816 C CA . GLU A 1 231 ? -15.153 -16.795 -1.418 1.00 76.94 231 GLU A CA 1
ATOM 1817 C C . GLU A 1 231 ? -15.733 -16.563 -2.814 1.00 76.94 231 GLU A C 1
ATOM 1819 O O . GLU A 1 231 ? -16.448 -17.414 -3.339 1.00 76.94 231 GLU A O 1
ATOM 1824 N N . THR A 1 232 ? -15.452 -15.402 -3.405 1.00 76.81 232 THR A N 1
ATOM 1825 C CA . THR A 1 232 ? -16.081 -14.972 -4.666 1.00 76.81 232 THR A CA 1
ATOM 1826 C C . THR A 1 232 ? -15.134 -15.054 -5.859 1.00 76.81 232 THR A C 1
ATOM 1828 O O . THR A 1 232 ? -15.554 -14.815 -6.988 1.00 76.81 232 THR A O 1
ATOM 1831 N N . GLY A 1 233 ? -13.845 -15.303 -5.613 1.00 75.06 233 GLY A N 1
ATOM 1832 C CA . GLY A 1 233 ? -12.780 -15.232 -6.611 1.00 75.06 233 GLY A CA 1
ATOM 1833 C C . GLY A 1 233 ? -12.458 -13.809 -7.086 1.00 75.06 233 GLY A C 1
ATOM 1834 O O . GLY A 1 233 ? -11.511 -13.625 -7.843 1.00 75.06 233 GLY A O 1
ATOM 1835 N N . ARG A 1 234 ? -13.199 -12.776 -6.660 1.00 83.12 234 ARG A N 1
ATOM 1836 C CA . ARG A 1 234 ? -12.990 -11.392 -7.120 1.00 83.12 234 ARG A CA 1
ATOM 1837 C C . ARG A 1 234 ? -11.578 -10.914 -6.801 1.00 83.12 234 ARG A C 1
ATOM 1839 O O . ARG A 1 234 ? -11.091 -11.136 -5.694 1.00 83.12 234 ARG A O 1
ATOM 1846 N N . CYS A 1 235 ? -10.952 -10.226 -7.753 1.00 85.00 235 CYS A N 1
ATOM 1847 C CA . CYS A 1 235 ? -9.575 -9.756 -7.638 1.00 85.00 235 CYS A CA 1
ATOM 1848 C C . CYS A 1 235 ? -9.399 -8.343 -8.212 1.00 85.00 235 CYS A C 1
ATOM 1850 O O . CYS A 1 235 ? -9.987 -8.004 -9.239 1.00 85.00 235 CYS A O 1
ATOM 1852 N N . SER A 1 236 ? -8.542 -7.550 -7.574 1.00 88.88 236 SER A N 1
ATOM 1853 C CA . SER A 1 236 ? -8.119 -6.215 -7.998 1.00 88.88 236 SER A CA 1
ATOM 1854 C C . SER A 1 236 ? -6.597 -6.099 -7.918 1.00 88.88 236 SER A C 1
ATOM 1856 O O . SER A 1 236 ? -5.972 -6.644 -7.010 1.00 88.88 236 SER A O 1
ATOM 1858 N N . TYR A 1 237 ? -6.001 -5.382 -8.865 1.00 87.06 237 TYR A N 1
ATOM 1859 C CA . TYR A 1 237 ? -4.560 -5.193 -8.972 1.00 87.06 237 TYR A CA 1
ATOM 1860 C C . TYR A 1 237 ? -4.168 -3.787 -8.533 1.00 87.06 237 TYR A C 1
ATOM 1862 O O . TYR A 1 237 ? -4.728 -2.798 -9.020 1.00 87.06 237 TYR A O 1
ATOM 1870 N N . PHE A 1 238 ? -3.167 -3.720 -7.658 1.00 83.25 238 PHE A N 1
ATOM 1871 C CA . PHE A 1 238 ? -2.550 -2.482 -7.214 1.00 83.25 238 PHE A CA 1
ATOM 1872 C C . PHE A 1 238 ? -1.026 -2.628 -7.268 1.00 83.25 238 PHE A C 1
ATOM 1874 O O . PHE A 1 238 ? -0.427 -3.335 -6.457 1.00 83.25 238 PHE A O 1
ATOM 1881 N N . ALA A 1 239 ? -0.384 -1.924 -8.198 1.00 72.81 239 ALA A N 1
ATOM 1882 C CA . ALA A 1 239 ? 0.980 -1.466 -7.973 1.00 72.81 239 ALA A CA 1
ATOM 1883 C C . ALA A 1 239 ? 0.880 -0.191 -7.150 1.00 72.81 239 ALA A C 1
ATOM 1885 O O . ALA A 1 239 ? 0.123 0.705 -7.519 1.00 72.81 239 ALA A O 1
ATOM 1886 N N . GLY A 1 240 ? 1.586 -0.108 -6.027 1.00 58.50 240 GLY A N 1
ATOM 1887 C CA . GLY A 1 240 ? 1.589 1.144 -5.275 1.00 58.50 240 GLY A CA 1
ATOM 1888 C C . GLY A 1 240 ? 2.504 2.209 -5.884 1.00 58.50 240 GLY A C 1
ATOM 1889 O O . GLY A 1 240 ? 2.344 3.358 -5.520 1.00 58.50 240 GLY A O 1
ATOM 1890 N N . GLY A 1 241 ? 3.366 1.856 -6.843 1.00 64.38 241 GLY A N 1
ATOM 1891 C CA . GLY A 1 241 ? 4.206 2.814 -7.563 1.00 64.38 241 GLY A CA 1
ATOM 1892 C C . GLY A 1 241 ? 4.303 2.526 -9.058 1.00 64.38 241 GLY A C 1
ATOM 1893 O O . GLY A 1 241 ? 3.305 2.249 -9.731 1.00 64.38 241 GLY A O 1
ATOM 1894 N N . ASP A 1 242 ? 5.526 2.557 -9.577 1.00 70.88 242 ASP A N 1
ATOM 1895 C CA . ASP A 1 242 ? 5.766 2.569 -11.021 1.00 70.88 242 ASP A CA 1
ATOM 1896 C C . ASP A 1 242 ? 5.711 1.207 -11.713 1.00 70.88 242 ASP A C 1
ATOM 1898 O O . ASP A 1 242 ? 5.716 1.137 -12.940 1.00 70.88 242 ASP A O 1
ATOM 1902 N N . GLY A 1 243 ? 5.591 0.139 -10.929 1.00 68.12 243 GLY A N 1
ATOM 1903 C CA . GLY A 1 243 ? 5.275 -1.187 -11.429 1.00 68.12 243 GLY A CA 1
ATOM 1904 C C . GLY A 1 243 ? 6.340 -1.818 -12.328 1.00 68.12 243 GLY A C 1
ATOM 1905 O O . GLY A 1 243 ? 7.459 -1.331 -12.477 1.00 68.12 243 GLY A O 1
ATOM 1906 N N . ASN A 1 244 ? 5.995 -2.975 -12.894 1.00 71.81 244 ASN A N 1
ATOM 1907 C CA . ASN A 1 244 ? 6.819 -3.667 -13.879 1.00 71.81 244 ASN A CA 1
ATOM 1908 C C . ASN A 1 244 ? 5.947 -4.634 -14.686 1.00 71.81 244 ASN A C 1
ATOM 1910 O O . ASN A 1 244 ? 5.588 -5.710 -14.195 1.00 71.81 244 ASN A O 1
ATOM 1914 N N . ALA A 1 245 ? 5.653 -4.284 -15.940 1.00 66.06 245 ALA A N 1
ATOM 1915 C CA . ALA A 1 245 ? 4.771 -5.079 -16.792 1.00 66.06 245 ALA A CA 1
ATOM 1916 C C . ALA A 1 245 ? 5.203 -6.544 -16.966 1.00 66.06 245 ALA A C 1
ATOM 1918 O O . ALA A 1 245 ? 4.340 -7.412 -17.072 1.00 66.06 245 ALA A O 1
ATOM 1919 N N . GLU A 1 246 ? 6.503 -6.852 -16.998 1.00 68.00 246 GLU A N 1
ATOM 1920 C CA . GLU A 1 246 ? 6.967 -8.235 -17.173 1.00 68.00 246 GLU A CA 1
ATOM 1921 C C . GLU A 1 246 ? 6.780 -9.065 -15.888 1.00 68.00 246 GLU A C 1
ATOM 1923 O O . GLU A 1 246 ? 6.381 -10.229 -15.978 1.00 68.00 246 GLU A O 1
ATOM 1928 N N . LEU A 1 247 ? 6.976 -8.479 -14.696 1.00 70.88 247 LEU A N 1
ATOM 1929 C CA . LEU A 1 247 ? 6.651 -9.153 -13.422 1.00 70.88 247 LEU A CA 1
ATOM 1930 C C . LEU A 1 247 ? 5.155 -9.314 -13.237 1.00 70.88 247 LEU A C 1
ATOM 1932 O O . LEU A 1 247 ? 4.706 -10.388 -12.838 1.00 70.88 247 LEU A O 1
ATOM 1936 N N . ALA A 1 248 ? 4.396 -8.263 -13.543 1.00 69.56 248 ALA A N 1
ATOM 1937 C CA . ALA A 1 248 ? 2.949 -8.309 -13.487 1.00 69.56 248 ALA A CA 1
ATOM 1938 C C . ALA A 1 248 ? 2.422 -9.411 -14.418 1.00 69.56 248 ALA A C 1
ATOM 1940 O O . ALA A 1 248 ? 1.654 -10.261 -13.981 1.00 69.56 248 ALA A O 1
ATOM 1941 N N . ALA A 1 249 ? 2.899 -9.483 -15.663 1.00 65.44 249 ALA A N 1
ATOM 1942 C CA . ALA A 1 249 ? 2.446 -10.486 -16.624 1.00 65.44 249 ALA A CA 1
ATOM 1943 C C . ALA A 1 249 ? 2.869 -11.929 -16.280 1.00 65.44 249 ALA A C 1
ATOM 1945 O O . ALA A 1 249 ? 2.115 -12.876 -16.512 1.00 65.44 249 ALA A O 1
ATOM 1946 N N . GLY A 1 250 ? 4.084 -12.125 -15.752 1.00 63.66 250 GLY A N 1
ATOM 1947 C CA . GLY A 1 250 ? 4.628 -13.458 -15.459 1.00 63.66 250 GLY A CA 1
ATOM 1948 C C . GLY A 1 250 ? 4.218 -14.027 -14.095 1.00 63.66 250 GLY A C 1
ATOM 1949 O O . GLY A 1 250 ? 3.903 -15.215 -13.984 1.00 63.66 250 GLY A O 1
ATOM 1950 N N . GLY A 1 251 ? 4.216 -13.188 -13.056 1.00 63.34 251 GLY A N 1
ATOM 1951 C CA . GLY A 1 251 ? 4.001 -13.600 -11.666 1.00 63.34 251 GLY A CA 1
ATOM 1952 C C . GLY A 1 251 ? 2.529 -13.681 -11.265 1.00 63.34 251 GLY A C 1
ATOM 1953 O O . GLY A 1 251 ? 2.130 -14.637 -10.600 1.00 63.34 251 GLY A O 1
ATOM 1954 N N . ILE A 1 252 ? 1.700 -12.730 -11.712 1.00 64.62 252 ILE A N 1
ATOM 1955 C CA . ILE A 1 252 ? 0.289 -12.653 -11.296 1.00 64.62 252 ILE A CA 1
ATOM 1956 C C . ILE A 1 252 ? -0.514 -13.850 -11.786 1.00 64.62 252 ILE A C 1
ATOM 1958 O O . ILE A 1 252 ? -1.301 -14.401 -11.02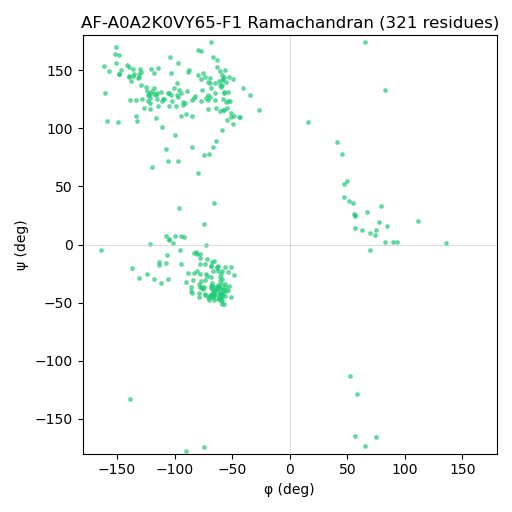6 1.00 64.62 252 ILE A O 1
ATOM 1962 N N . LEU A 1 253 ? -0.337 -14.274 -13.039 1.00 60.94 253 LEU A N 1
ATOM 1963 C CA . LEU A 1 253 ? -1.121 -15.389 -13.576 1.00 60.94 253 LEU A CA 1
ATOM 1964 C C . LEU A 1 253 ? -0.853 -16.696 -12.823 1.00 60.94 253 LEU A C 1
ATOM 1966 O O . LEU A 1 253 ? -1.783 -17.465 -12.584 1.00 60.94 253 LEU A O 1
ATOM 1970 N N . SER A 1 254 ? 0.399 -16.918 -12.417 1.00 59.97 254 SER A N 1
ATOM 1971 C CA . SER A 1 254 ? 0.773 -18.060 -11.578 1.00 59.97 254 SER A CA 1
ATOM 1972 C C . SER A 1 254 ? 0.158 -17.930 -10.183 1.00 59.97 254 SER A C 1
ATOM 1974 O O . SER A 1 254 ? -0.469 -18.870 -9.709 1.00 59.97 254 SER A O 1
ATOM 1976 N N . PHE A 1 255 ? 0.229 -16.739 -9.575 1.00 61.88 255 PHE A N 1
ATOM 1977 C CA . PHE A 1 255 ? -0.418 -16.456 -8.291 1.00 61.88 255 PHE A CA 1
ATOM 1978 C C . PHE A 1 255 ? -1.927 -16.712 -8.313 1.00 61.88 255 PHE A C 1
ATOM 1980 O O . PHE A 1 255 ? -2.438 -17.451 -7.479 1.00 61.88 255 PHE A O 1
ATOM 1987 N N . ILE A 1 256 ? -2.649 -16.158 -9.286 1.00 61.22 256 ILE A N 1
ATOM 1988 C CA . ILE A 1 256 ? -4.096 -16.355 -9.405 1.00 61.22 256 ILE A CA 1
ATOM 1989 C C . ILE A 1 256 ? -4.420 -17.842 -9.567 1.00 61.22 256 ILE A C 1
ATOM 1991 O O . ILE A 1 256 ? -5.337 -18.337 -8.914 1.00 61.22 256 ILE A O 1
ATOM 1995 N N . ARG A 1 257 ? -3.668 -18.562 -10.410 1.00 59.50 257 ARG A N 1
ATOM 1996 C CA . ARG A 1 257 ? -3.881 -19.997 -10.644 1.00 59.50 257 ARG A CA 1
ATOM 1997 C C . ARG A 1 257 ? -3.712 -20.822 -9.387 1.00 59.50 257 ARG A C 1
ATOM 1999 O O . ARG A 1 257 ? -4.550 -21.679 -9.121 1.00 59.50 257 ARG A O 1
ATOM 2006 N N . ASP A 1 258 ? -2.648 -20.555 -8.651 1.00 57.66 258 ASP A N 1
ATOM 2007 C CA . ASP A 1 258 ? -2.226 -21.422 -7.564 1.00 57.66 258 ASP A CA 1
ATOM 2008 C C . ASP A 1 258 ? -2.914 -21.034 -6.234 1.00 57.66 258 ASP A C 1
ATOM 2010 O O . ASP A 1 258 ? -3.096 -21.892 -5.375 1.00 57.66 258 ASP A O 1
ATOM 2014 N N . GLN A 1 259 ? -3.360 -19.775 -6.081 1.00 56.59 259 GLN A N 1
ATOM 2015 C CA . GLN A 1 259 ? -3.864 -19.222 -4.809 1.00 56.59 259 GLN A CA 1
ATOM 2016 C C . GLN A 1 259 ? -5.329 -18.772 -4.825 1.00 56.59 259 GLN A C 1
ATOM 2018 O O . GLN A 1 259 ? -5.990 -18.818 -3.789 1.00 56.59 259 GLN A O 1
ATOM 2023 N N . CYS A 1 260 ? -5.864 -18.329 -5.967 1.00 54.12 260 CYS A N 1
ATOM 2024 C CA . CYS A 1 260 ? -7.238 -17.811 -6.040 1.00 54.12 260 CYS A CA 1
ATOM 2025 C C . CYS A 1 260 ? -8.271 -18.863 -6.465 1.00 54.12 260 CYS A C 1
ATOM 2027 O O . CYS A 1 260 ? -9.423 -18.498 -6.674 1.00 54.12 260 CYS A O 1
ATOM 2029 N N . ASP A 1 261 ? -7.877 -20.141 -6.575 1.00 52.75 261 ASP A N 1
ATOM 2030 C CA . ASP A 1 261 ? -8.692 -21.229 -7.133 1.00 52.75 261 ASP A CA 1
ATOM 2031 C C . ASP A 1 261 ? -9.368 -20.767 -8.433 1.00 52.75 261 ASP A C 1
ATOM 2033 O O . ASP A 1 261 ? -10.539 -20.399 -8.446 1.00 52.75 261 ASP A O 1
ATOM 2037 N N . ILE A 1 262 ? -8.615 -20.728 -9.543 1.00 42.78 262 ILE A N 1
ATOM 2038 C CA . ILE A 1 262 ? -9.112 -20.256 -10.854 1.00 42.78 262 ILE A CA 1
ATOM 2039 C C . ILE A 1 262 ? -10.458 -20.886 -11.247 1.00 42.78 262 ILE A C 1
ATOM 2041 O O . ILE A 1 262 ? -11.216 -20.256 -11.977 1.00 42.78 262 ILE A O 1
ATOM 2045 N N . ALA A 1 263 ? -10.793 -22.083 -10.754 1.00 41.03 263 ALA A N 1
ATOM 2046 C CA . ALA A 1 263 ? -12.095 -22.702 -10.995 1.00 41.03 263 ALA A CA 1
ATOM 2047 C C . ALA A 1 263 ? -13.281 -21.909 -10.398 1.00 41.03 263 ALA A C 1
ATOM 2049 O O . ALA A 1 263 ? -14.417 -22.091 -10.834 1.00 41.03 263 ALA A O 1
ATOM 2050 N N . LYS A 1 264 ? -13.027 -21.032 -9.418 1.00 48.91 264 LYS A N 1
ATOM 2051 C CA . LYS A 1 264 ? -13.986 -20.100 -8.807 1.00 48.91 264 LYS A CA 1
ATOM 2052 C C . LYS A 1 264 ? -13.972 -18.711 -9.426 1.00 48.91 264 LYS A C 1
ATOM 2054 O O . LYS A 1 264 ? -14.927 -17.967 -9.210 1.00 48.91 264 LYS A O 1
ATOM 2059 N N . LEU A 1 265 ? -12.932 -18.344 -10.182 1.00 48.59 265 LEU A N 1
ATOM 2060 C CA . LEU A 1 265 ? -13.031 -17.170 -11.042 1.00 48.59 265 LEU A CA 1
ATOM 2061 C C . LEU A 1 265 ? -14.101 -17.488 -12.081 1.00 48.59 265 LEU A C 1
ATOM 2063 O O . LEU A 1 265 ? -13.938 -18.452 -12.832 1.00 48.59 265 LEU A O 1
ATOM 2067 N N . PRO A 1 266 ? -15.212 -16.736 -12.124 1.00 46.97 266 PRO A N 1
ATOM 2068 C CA . PRO A 1 266 ? -16.256 -17.068 -13.065 1.00 46.97 266 PRO A CA 1
ATOM 2069 C C . PRO A 1 266 ? -15.663 -17.002 -14.479 1.00 46.97 266 PRO A C 1
ATOM 2071 O O . PRO A 1 266 ? -14.860 -16.122 -14.801 1.00 46.97 266 PRO A O 1
ATOM 2074 N N . GLU A 1 267 ? -15.983 -17.998 -15.300 1.00 45.53 267 GLU A N 1
ATOM 2075 C CA . GLU A 1 267 ? -15.343 -18.216 -16.595 1.00 45.53 267 GLU A CA 1
ATOM 2076 C C . GLU A 1 267 ? -15.442 -16.941 -17.457 1.00 45.53 267 GLU A C 1
ATOM 2078 O O . GLU A 1 267 ? -16.529 -16.442 -17.740 1.00 45.53 267 GLU A O 1
ATOM 2083 N N . GLY A 1 268 ? -14.296 -16.351 -17.817 1.00 51.94 268 GLY A N 1
ATOM 2084 C CA . GLY A 1 268 ? -14.237 -15.103 -18.592 1.00 51.94 268 GLY A CA 1
ATOM 2085 C C . GLY A 1 268 ? -14.233 -13.796 -17.787 1.00 51.94 268 GLY A C 1
ATOM 2086 O O . GLY A 1 268 ? -14.166 -12.724 -18.393 1.00 51.94 268 GLY A O 1
ATOM 2087 N N . HIS A 1 269 ? -14.244 -13.841 -16.456 1.00 61.16 269 HIS A N 1
ATOM 2088 C CA . HIS A 1 269 ? -14.218 -12.641 -15.625 1.00 61.16 269 HIS A CA 1
ATOM 2089 C C . HIS A 1 269 ? -12.782 -12.223 -15.286 1.00 61.16 269 HIS A C 1
ATOM 2091 O O . HIS A 1 269 ? -12.068 -12.902 -14.556 1.00 61.16 269 HIS A O 1
ATOM 2097 N N . GLY A 1 270 ? -12.366 -11.082 -15.838 1.00 73.75 270 GLY A N 1
ATOM 2098 C CA . GLY A 1 270 ? -11.126 -10.413 -15.455 1.00 73.75 270 GLY A CA 1
ATOM 2099 C C . GLY A 1 270 ? -11.209 -9.715 -14.098 1.00 73.75 270 GLY A C 1
ATOM 2100 O O . GLY A 1 270 ? -12.218 -9.798 -13.393 1.00 73.75 270 GLY A O 1
ATOM 2101 N N . PHE A 1 271 ? -10.144 -8.993 -13.766 1.00 84.94 271 PHE A N 1
ATOM 2102 C CA . PHE A 1 271 ? -10.017 -8.187 -12.558 1.00 84.94 271 PHE A CA 1
ATOM 2103 C C . PHE A 1 271 ? -11.142 -7.152 -12.453 1.00 84.94 271 PHE A C 1
ATOM 2105 O O . PHE A 1 271 ? -11.558 -6.549 -13.443 1.00 84.94 271 PHE A O 1
ATOM 2112 N N . ASP A 1 272 ? -11.615 -6.891 -11.239 1.00 87.50 272 ASP A N 1
ATOM 2113 C CA . ASP A 1 272 ? -12.599 -5.836 -11.004 1.00 87.50 272 ASP A CA 1
ATOM 2114 C C . ASP A 1 272 ? -11.978 -4.458 -11.226 1.00 87.50 272 ASP A C 1
ATOM 2116 O O . ASP A 1 272 ? -12.588 -3.598 -11.864 1.00 87.50 272 ASP A O 1
ATOM 2120 N N . VAL A 1 273 ? -10.760 -4.261 -10.718 1.00 90.00 273 VAL A N 1
ATOM 2121 C CA . VAL A 1 273 ? -10.012 -3.004 -10.800 1.00 90.00 273 VAL A CA 1
ATOM 2122 C C . VAL A 1 273 ? -8.545 -3.286 -11.113 1.00 90.00 273 VAL A C 1
ATOM 2124 O O . VAL A 1 273 ? -7.951 -4.204 -10.551 1.00 90.00 273 VAL A O 1
ATOM 2127 N N . MET A 1 274 ? -7.942 -2.461 -11.964 1.00 88.44 274 MET A N 1
ATOM 2128 C CA . MET A 1 274 ? -6.493 -2.386 -12.155 1.00 88.44 274 MET A CA 1
ATOM 2129 C C . MET A 1 274 ? -6.046 -0.931 -11.988 1.00 88.44 274 MET A C 1
ATOM 2131 O O . MET A 1 274 ? -6.460 -0.072 -12.769 1.00 88.44 274 MET A O 1
ATOM 2135 N N . LYS A 1 275 ? -5.204 -0.634 -10.989 1.00 88.06 275 LYS A N 1
ATOM 2136 C CA . LYS A 1 275 ? -4.423 0.613 -11.005 1.00 88.06 275 LYS A CA 1
ATOM 2137 C C . LYS A 1 275 ? -3.361 0.489 -12.093 1.00 88.06 275 LYS A C 1
ATOM 2139 O O . LYS A 1 275 ? -2.653 -0.512 -12.139 1.00 88.06 275 LYS A O 1
ATOM 2144 N N . MET A 1 276 ? -3.282 1.480 -12.977 1.00 83.44 276 MET A N 1
ATOM 2145 C CA . MET A 1 276 ? -2.198 1.542 -13.948 1.00 83.44 276 MET A CA 1
ATOM 2146 C C . MET A 1 276 ? -0.886 1.894 -13.250 1.00 83.44 276 MET A C 1
ATOM 2148 O O . MET A 1 276 ? -0.840 2.761 -12.368 1.00 83.44 276 MET A O 1
ATOM 2152 N N . ASP A 1 277 ? 0.168 1.231 -13.704 1.00 78.88 277 ASP A N 1
ATOM 2153 C CA . ASP A 1 277 ? 1.537 1.437 -13.256 1.00 78.88 277 ASP A CA 1
ATOM 2154 C C . ASP A 1 277 ? 2.035 2.817 -13.729 1.00 78.88 277 ASP A C 1
ATOM 2156 O O . ASP A 1 277 ? 1.673 3.283 -14.820 1.00 78.88 277 ASP A O 1
ATOM 2160 N N . HIS A 1 278 ? 2.836 3.490 -12.896 1.00 78.44 278 HIS A N 1
ATOM 2161 C CA . HIS A 1 278 ? 3.523 4.748 -13.229 1.00 78.44 278 HIS A CA 1
ATOM 2162 C C . HIS A 1 278 ? 2.583 5.801 -13.830 1.00 78.44 278 HIS A C 1
ATOM 2164 O O . HIS A 1 278 ? 2.772 6.283 -14.952 1.00 78.44 278 HIS A O 1
ATOM 2170 N N . HIS A 1 279 ? 1.500 6.112 -13.116 1.00 77.38 279 HIS A N 1
ATOM 2171 C CA . HIS A 1 279 ? 0.518 7.128 -13.519 1.00 77.38 279 HIS A CA 1
ATOM 2172 C C . HIS A 1 279 ? -0.120 6.893 -14.903 1.00 77.38 279 HIS A C 1
ATOM 2174 O O . HIS A 1 279 ? -0.568 7.837 -15.555 1.00 77.38 279 HIS A O 1
ATOM 2180 N N . GLY A 1 280 ? -0.162 5.642 -15.375 1.00 74.38 280 GLY A N 1
ATOM 2181 C CA . GLY A 1 280 ? -0.667 5.310 -16.708 1.00 74.38 280 GLY A CA 1
ATOM 2182 C C . GLY A 1 280 ? 0.366 5.445 -17.826 1.00 74.38 280 GLY A C 1
ATOM 2183 O O . GLY A 1 280 ? -0.006 5.477 -19.003 1.00 74.38 280 GLY A O 1
ATOM 2184 N N . SER A 1 281 ? 1.659 5.521 -17.487 1.00 73.81 281 SER A N 1
ATOM 2185 C CA . SER A 1 281 ? 2.749 5.516 -18.457 1.00 73.81 281 SER A CA 1
ATOM 2186 C C . SER A 1 281 ? 2.619 4.307 -19.370 1.00 73.81 281 SER A C 1
ATOM 2188 O O . SER A 1 281 ? 2.640 3.154 -18.933 1.00 73.81 281 SER A O 1
ATOM 2190 N N . SER A 1 282 ? 2.549 4.568 -20.675 1.00 70.81 282 SER A N 1
ATOM 2191 C CA . SER A 1 282 ? 2.528 3.489 -21.656 1.00 70.81 282 SER A CA 1
ATOM 2192 C C . SER A 1 282 ? 3.800 2.653 -21.613 1.00 70.81 282 SER A C 1
ATOM 2194 O O . SER A 1 282 ? 3.759 1.504 -22.031 1.00 70.81 282 SER A O 1
ATOM 2196 N N . ALA A 1 283 ? 4.913 3.190 -21.102 1.00 67.38 283 ALA A N 1
ATOM 2197 C CA . ALA A 1 283 ? 6.137 2.416 -21.007 1.00 67.38 283 ALA A CA 1
ATOM 2198 C C . ALA A 1 283 ? 6.030 1.311 -19.941 1.00 67.38 283 ALA A C 1
ATOM 2200 O O . ALA A 1 283 ? 6.286 0.141 -20.209 1.00 67.38 283 ALA A O 1
ATOM 2201 N N . GLU A 1 284 ? 5.542 1.666 -18.757 1.00 68.75 284 GLU A N 1
ATOM 2202 C CA . GLU A 1 284 ? 5.420 0.705 -17.659 1.00 68.75 284 GLU A CA 1
ATOM 2203 C C . GLU A 1 284 ? 4.148 -0.137 -17.747 1.00 68.75 284 GLU A C 1
ATOM 2205 O O . GLU A 1 284 ? 4.126 -1.264 -17.270 1.00 68.75 284 GLU A O 1
ATOM 2210 N N . THR A 1 285 ? 3.104 0.358 -18.424 1.00 64.44 285 THR A N 1
ATOM 2211 C CA . THR A 1 285 ? 1.853 -0.398 -18.594 1.00 64.44 285 THR A CA 1
ATOM 2212 C C . THR A 1 285 ? 1.842 -1.263 -19.862 1.00 64.44 285 THR A C 1
ATOM 2214 O O . THR A 1 285 ? 1.221 -2.328 -19.879 1.00 64.44 285 THR A O 1
ATOM 2217 N N . PHE A 1 286 ? 2.509 -0.824 -20.940 1.00 65.25 286 PHE A N 1
ATOM 2218 C CA . PHE A 1 286 ? 2.420 -1.463 -22.262 1.00 65.25 286 PHE A CA 1
ATOM 2219 C C . PHE A 1 286 ? 3.779 -1.761 -22.936 1.00 65.25 286 PHE A C 1
ATOM 2221 O O . PHE A 1 286 ? 3.848 -2.708 -23.718 1.00 65.25 286 PHE A O 1
ATOM 2228 N N . PHE A 1 287 ? 4.857 -0.998 -22.683 1.00 59.53 287 PHE A N 1
ATOM 2229 C CA . PHE A 1 287 ? 6.094 -1.044 -23.489 1.00 59.53 287 PHE A CA 1
ATOM 2230 C C . PHE A 1 287 ? 7.390 -0.725 -22.716 1.00 59.53 287 PHE A C 1
ATOM 2232 O O . PHE A 1 287 ? 7.727 0.440 -22.531 1.00 59.53 287 PHE A O 1
ATOM 2239 N N . LYS A 1 288 ? 8.247 -1.700 -22.392 1.00 51.81 288 LYS A N 1
ATOM 2240 C CA . LYS A 1 288 ? 9.547 -1.358 -21.780 1.00 51.81 288 LYS A CA 1
ATOM 2241 C C . LYS A 1 288 ? 10.371 -0.401 -22.667 1.00 51.81 288 LYS A C 1
ATOM 2243 O O . LYS A 1 288 ? 10.561 -0.627 -23.865 1.00 51.81 288 LYS A O 1
ATOM 2248 N N . LYS A 1 289 ? 10.884 0.676 -22.064 1.00 46.38 289 LYS A N 1
ATOM 2249 C CA . LYS A 1 289 ? 11.661 1.740 -22.723 1.00 46.38 289 LYS A CA 1
ATOM 2250 C C . LYS A 1 289 ? 12.875 1.157 -23.472 1.00 46.38 289 LYS A C 1
ATOM 2252 O O . LYS A 1 289 ? 13.737 0.523 -22.870 1.00 46.38 289 LYS A O 1
ATOM 2257 N N . GLY A 1 290 ? 12.971 1.413 -24.779 1.00 48.34 290 GLY A N 1
ATOM 2258 C CA . GLY A 1 290 ? 14.190 1.179 -25.572 1.00 48.34 290 GLY A CA 1
ATOM 2259 C C . GLY A 1 290 ? 14.320 -0.169 -26.291 1.00 48.34 290 GLY A C 1
ATOM 2260 O O . GLY A 1 290 ? 15.317 -0.373 -26.978 1.00 48.34 290 GLY A O 1
ATOM 2261 N N . VAL A 1 291 ? 13.332 -1.063 -26.213 1.00 46.62 291 VAL A N 1
ATOM 2262 C CA . VAL A 1 291 ? 13.282 -2.279 -27.040 1.00 46.62 291 VAL A CA 1
ATOM 2263 C C . VAL A 1 291 ? 11.841 -2.478 -27.491 1.00 46.62 291 VAL A C 1
ATOM 2265 O O . VAL A 1 291 ? 10.940 -2.529 -26.662 1.00 46.62 291 VAL A O 1
ATOM 2268 N N . ILE A 1 292 ? 11.615 -2.568 -28.803 1.00 44.50 292 ILE A N 1
ATOM 2269 C CA . ILE A 1 292 ? 10.322 -2.955 -29.379 1.00 44.50 292 ILE A CA 1
ATOM 2270 C C . ILE A 1 292 ? 9.883 -4.260 -28.693 1.00 44.50 292 ILE A C 1
ATOM 2272 O O . ILE A 1 292 ? 10.542 -5.281 -28.853 1.00 44.50 292 ILE A O 1
ATOM 2276 N N . ALA A 1 293 ? 8.842 -4.152 -27.865 1.00 46.34 293 ALA A N 1
ATOM 2277 C CA . ALA A 1 293 ? 8.081 -5.190 -27.169 1.00 46.34 293 ALA A CA 1
ATOM 2278 C C . ALA A 1 293 ? 8.717 -6.600 -27.094 1.00 46.34 293 ALA A C 1
ATOM 2280 O O . ALA A 1 293 ? 8.647 -7.378 -28.043 1.00 46.34 293 ALA A O 1
ATOM 2281 N N . ARG A 1 294 ? 9.231 -6.995 -25.917 1.00 53.59 294 ARG A N 1
ATOM 2282 C CA . ARG A 1 294 ? 9.452 -8.426 -25.605 1.00 53.59 294 ARG A CA 1
ATOM 2283 C C . ARG A 1 294 ? 8.146 -9.183 -25.319 1.00 53.59 294 ARG A C 1
ATOM 2285 O O . ARG A 1 294 ? 8.137 -10.412 -25.381 1.00 53.59 294 ARG A O 1
ATOM 2292 N N . LEU A 1 295 ? 7.049 -8.477 -25.035 1.00 57.53 295 LEU A N 1
ATOM 2293 C CA . LEU A 1 295 ? 5.733 -9.063 -24.781 1.00 57.53 295 LEU A CA 1
ATOM 2294 C C . LEU A 1 295 ? 4.782 -8.760 -25.941 1.00 57.53 295 LEU A C 1
ATOM 2296 O O . LEU A 1 295 ? 4.581 -7.605 -26.306 1.00 57.53 295 LEU A O 1
ATOM 2300 N N . SER A 1 296 ? 4.189 -9.800 -26.526 1.00 66.50 296 SER A N 1
ATOM 2301 C CA . SER A 1 296 ? 3.067 -9.646 -27.452 1.00 66.50 296 SER A CA 1
ATOM 2302 C C . SER A 1 296 ? 1.862 -9.024 -26.736 1.00 66.50 296 SER A C 1
ATOM 2304 O O . SER A 1 296 ? 1.759 -9.104 -25.512 1.00 66.50 296 SER A O 1
ATOM 2306 N N . LEU A 1 297 ? 0.931 -8.416 -27.484 1.00 68.94 297 LEU A N 1
ATOM 2307 C CA . LEU A 1 297 ? -0.275 -7.798 -26.912 1.00 68.94 297 LEU A CA 1
ATOM 2308 C C . LEU A 1 297 ? -1.054 -8.768 -26.008 1.00 68.94 297 LEU A C 1
ATOM 2310 O O . LEU A 1 297 ? -1.571 -8.340 -24.978 1.00 68.94 297 LEU A O 1
ATOM 2314 N N . GLU A 1 298 ? -1.093 -10.068 -26.337 1.00 70.31 298 GLU A N 1
ATOM 2315 C CA . GLU A 1 298 ? -1.730 -11.090 -25.491 1.00 70.31 298 GLU A CA 1
ATOM 2316 C C . GLU A 1 298 ? -1.018 -11.358 -24.153 1.00 70.31 298 GLU A C 1
ATOM 2318 O O . GLU A 1 298 ? -1.602 -11.962 -23.256 1.00 70.31 298 GLU A O 1
ATOM 2323 N N . LYS A 1 299 ? 0.229 -10.904 -24.004 1.00 69.94 299 LYS A N 1
ATOM 2324 C CA . LYS A 1 299 ? 1.045 -11.051 -22.793 1.00 69.94 299 LYS A CA 1
ATOM 2325 C C . LYS A 1 299 ? 1.106 -9.785 -21.942 1.00 69.94 299 LYS A C 1
ATOM 2327 O O . LYS A 1 299 ? 1.803 -9.785 -20.936 1.00 69.94 299 LYS A O 1
ATOM 2332 N N . LEU A 1 300 ? 0.425 -8.708 -22.331 1.00 72.69 300 LEU A N 1
ATOM 2333 C CA . LEU A 1 300 ? 0.385 -7.494 -21.517 1.00 72.69 300 LEU A CA 1
ATOM 2334 C C . LEU A 1 300 ? -0.512 -7.690 -20.286 1.00 72.69 300 LEU A C 1
ATOM 2336 O O . LEU A 1 300 ? -1.581 -8.294 -20.430 1.00 72.69 300 LEU A O 1
ATOM 2340 N N . PRO A 1 301 ? -0.159 -7.108 -19.121 1.00 75.44 301 PRO A N 1
ATOM 2341 C CA . PRO A 1 301 ? -0.977 -7.187 -17.912 1.00 75.44 301 PRO A CA 1
ATOM 2342 C C . PRO A 1 301 ? -2.433 -6.786 -18.152 1.00 75.44 301 PRO A C 1
ATOM 2344 O O . PRO A 1 301 ? -3.339 -7.517 -17.778 1.00 75.44 301 PRO A O 1
ATOM 2347 N N . ILE A 1 302 ? -2.688 -5.691 -18.878 1.00 79.06 302 ILE A N 1
ATOM 2348 C CA . ILE A 1 302 ? -4.061 -5.249 -19.175 1.00 79.06 302 ILE A CA 1
ATOM 2349 C C . ILE A 1 302 ? -4.867 -6.295 -19.966 1.00 79.06 302 ILE A C 1
ATOM 2351 O O . ILE A 1 302 ? -6.059 -6.483 -19.726 1.00 79.06 302 ILE A O 1
ATOM 2355 N N . THR A 1 303 ? -4.221 -7.004 -20.897 1.00 77.94 303 THR A N 1
ATOM 2356 C CA . THR A 1 303 ? -4.869 -8.000 -21.759 1.00 77.94 303 THR A CA 1
ATOM 2357 C C . THR A 1 303 ? -5.107 -9.297 -21.002 1.00 77.94 303 THR A C 1
ATOM 2359 O O . THR A 1 303 ? -6.133 -9.947 -21.200 1.00 77.94 303 THR A O 1
ATOM 2362 N N . GLN A 1 304 ? -4.168 -9.664 -20.132 1.00 76.31 304 GLN A N 1
ATOM 2363 C CA . GLN A 1 304 ? -4.246 -10.853 -19.293 1.00 76.31 304 GLN A CA 1
ATOM 2364 C C . GLN A 1 304 ? -5.250 -10.672 -18.151 1.00 76.31 304 GLN A C 1
ATOM 2366 O O . GLN A 1 304 ? -6.061 -11.559 -17.901 1.00 76.31 304 GLN A O 1
ATOM 2371 N N . PHE A 1 305 ? -5.236 -9.513 -17.491 1.00 79.06 305 PHE A N 1
ATOM 2372 C CA . PHE A 1 305 ? -6.095 -9.218 -16.345 1.00 79.06 305 PHE A CA 1
ATOM 2373 C C . PHE A 1 305 ? -7.514 -8.868 -16.767 1.00 79.06 305 PHE A C 1
ATOM 2375 O O . PHE A 1 305 ? -8.428 -9.076 -15.978 1.00 79.06 305 PHE A O 1
ATOM 2382 N N . ARG A 1 306 ? -7.718 -8.359 -17.991 1.00 83.50 306 ARG A N 1
ATOM 2383 C CA . ARG A 1 306 ? -9.035 -7.959 -18.519 1.00 83.50 306 ARG A CA 1
ATOM 2384 C C . ARG A 1 306 ? -9.828 -7.102 -17.514 1.00 83.50 306 ARG A C 1
ATOM 2386 O O . ARG A 1 306 ? -10.959 -7.461 -17.176 1.00 83.50 306 ARG A O 1
ATOM 2393 N N . PRO A 1 307 ? -9.236 -6.015 -16.984 1.00 86.81 307 PRO A N 1
ATOM 2394 C CA . PRO A 1 307 ? -9.853 -5.272 -15.903 1.00 86.81 307 PRO A CA 1
ATOM 2395 C C . PRO A 1 307 ? -11.165 -4.627 -16.351 1.00 86.81 307 PRO A C 1
ATOM 2397 O O . PRO A 1 307 ? -11.251 -4.070 -17.445 1.00 86.81 307 PRO A O 1
ATOM 2400 N N . ARG A 1 308 ? -12.186 -4.673 -15.493 1.00 89.31 308 ARG A N 1
ATOM 2401 C CA . ARG A 1 308 ? -13.472 -3.998 -15.743 1.00 89.31 308 ARG A CA 1
ATOM 2402 C C . ARG A 1 308 ? -13.397 -2.502 -15.485 1.00 89.31 308 ARG A C 1
ATOM 2404 O O . ARG A 1 308 ? -14.096 -1.733 -16.136 1.00 89.31 308 ARG A O 1
ATOM 2411 N N . ASN A 1 309 ? -12.559 -2.108 -14.533 1.00 90.25 309 ASN A N 1
ATOM 2412 C CA . ASN A 1 309 ? -12.327 -0.724 -14.161 1.00 90.25 309 ASN A CA 1
ATOM 2413 C C . ASN A 1 309 ? -10.827 -0.451 -14.099 1.00 90.25 309 ASN A C 1
ATOM 2415 O O . ASN A 1 309 ? -10.038 -1.312 -13.703 1.00 90.25 309 ASN A O 1
ATOM 2419 N N . ILE A 1 310 ? -10.444 0.769 -14.456 1.00 89.19 310 ILE A N 1
ATOM 2420 C CA . ILE A 1 310 ? -9.054 1.212 -14.458 1.00 89.19 310 ILE A CA 1
ATOM 2421 C C . ILE A 1 310 ? -8.941 2.452 -13.578 1.00 89.19 310 ILE A C 1
ATOM 2423 O O . ILE A 1 310 ? -9.731 3.385 -13.719 1.00 89.19 310 ILE A O 1
ATOM 2427 N N . ILE A 1 311 ? -7.954 2.458 -12.685 1.00 87.81 311 ILE A N 1
ATOM 2428 C CA . ILE A 1 311 ? -7.577 3.635 -11.901 1.00 87.81 311 ILE A CA 1
ATOM 2429 C C . ILE A 1 311 ? -6.279 4.191 -12.476 1.00 87.81 311 ILE A C 1
ATOM 2431 O O . ILE A 1 311 ? -5.304 3.464 -12.653 1.00 87.81 311 ILE A O 1
ATOM 2435 N N . VAL A 1 312 ? -6.261 5.496 -12.724 1.00 84.94 312 VAL A N 1
ATOM 2436 C CA . VAL A 1 312 ? -5.051 6.246 -13.065 1.00 84.94 312 VAL A CA 1
ATOM 2437 C C . VAL A 1 312 ? -4.869 7.305 -11.992 1.00 84.94 312 VAL A C 1
ATOM 2439 O O . VAL A 1 312 ? -5.826 8.000 -11.653 1.00 84.94 312 VAL A O 1
ATOM 2442 N N . THR A 1 313 ? -3.658 7.426 -11.458 1.00 79.50 313 THR A N 1
ATOM 2443 C CA . THR A 1 313 ? -3.280 8.435 -10.461 1.00 79.50 313 THR A CA 1
ATOM 2444 C C . THR A 1 313 ? 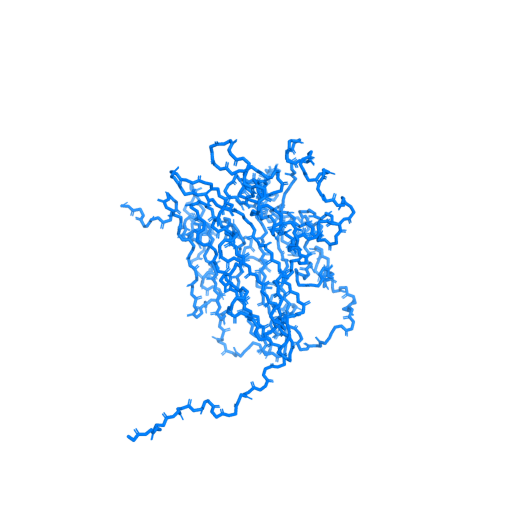-2.425 9.511 -11.132 1.00 79.50 313 THR A C 1
ATOM 2446 O O . THR A 1 313 ? -1.216 9.519 -10.950 1.00 79.50 313 THR A O 1
ATOM 2449 N N . PRO A 1 314 ? -2.986 10.386 -11.989 1.00 71.88 314 PRO A N 1
ATOM 2450 C CA . PRO A 1 314 ? -2.174 11.364 -12.699 1.00 71.88 314 PRO A CA 1
ATOM 2451 C C . PRO A 1 314 ? -1.629 12.412 -11.724 1.00 71.88 314 PRO A C 1
ATOM 2453 O O . PRO A 1 314 ? -2.391 13.053 -10.999 1.00 71.88 314 PRO A O 1
ATOM 2456 N N . GLY A 1 315 ? -0.314 12.620 -11.739 1.00 63.97 315 GLY A N 1
ATOM 2457 C CA . GLY A 1 315 ? 0.312 13.744 -11.057 1.00 63.97 315 GLY A CA 1
ATOM 2458 C C . GLY A 1 315 ? 0.198 15.045 -11.856 1.00 63.97 315 GLY A C 1
ATOM 2459 O O . GLY A 1 315 ? -0.093 15.058 -13.053 1.00 63.97 315 GLY A O 1
ATOM 2460 N N . SER A 1 316 ? 0.515 16.161 -11.200 1.00 59.19 316 SER A N 1
ATOM 2461 C CA . SER A 1 316 ? 0.556 17.491 -11.835 1.00 59.19 316 SER A CA 1
ATOM 2462 C C . SER A 1 316 ? 1.690 17.658 -12.863 1.00 59.19 316 SER A C 1
ATOM 2464 O O . SER A 1 316 ? 1.646 18.564 -13.695 1.00 59.19 316 SER A O 1
ATOM 2466 N N . ARG A 1 317 ? 2.715 16.792 -12.816 1.00 58.62 317 ARG A N 1
ATOM 2467 C CA . ARG A 1 317 ? 3.904 16.848 -13.692 1.00 58.62 317 ARG A CA 1
ATOM 2468 C C . ARG A 1 317 ? 4.170 15.568 -14.486 1.00 58.62 317 ARG A C 1
ATOM 2470 O O . ARG A 1 317 ? 4.779 15.639 -15.552 1.00 58.62 317 ARG A O 1
ATOM 2477 N N . HIS A 1 318 ? 3.710 14.420 -13.994 1.00 56.44 318 HIS A N 1
ATOM 2478 C CA . HIS A 1 318 ? 3.967 13.098 -14.564 1.00 56.44 318 HIS A CA 1
ATOM 2479 C C . HIS A 1 318 ? 2.627 12.349 -14.632 1.00 56.44 318 HIS A C 1
ATOM 2481 O O . HIS A 1 318 ? 2.059 12.011 -13.600 1.00 56.44 318 HIS A O 1
ATOM 2487 N N . GLY A 1 319 ? 2.061 12.196 -15.835 1.00 47.38 319 GLY A N 1
ATOM 2488 C CA . GLY A 1 319 ? 0.719 11.616 -16.026 1.00 47.38 319 GLY A CA 1
ATOM 2489 C C . GLY A 1 319 ? -0.190 12.355 -17.014 1.00 47.38 319 GLY A C 1
ATOM 2490 O O . GLY A 1 319 ? -1.320 11.931 -17.245 1.00 47.38 319 GLY A O 1
ATOM 2491 N N . HIS A 1 320 ? 0.273 13.436 -17.648 1.00 45.03 320 HIS A N 1
ATOM 2492 C CA . HIS A 1 320 ? -0.424 13.936 -18.831 1.00 45.03 320 HIS A CA 1
ATOM 2493 C C . HIS A 1 320 ? -0.238 12.949 -19.992 1.00 45.03 320 HIS A C 1
ATOM 2495 O O . HIS A 1 320 ? 0.890 12.485 -20.191 1.00 45.03 320 HIS 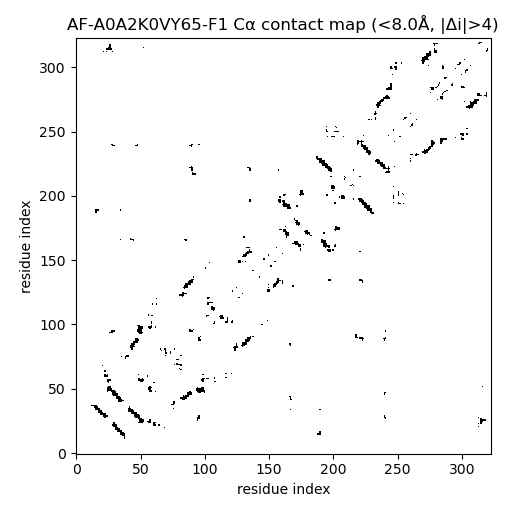A O 1
ATOM 2501 N N . PRO A 1 321 ? -1.284 12.675 -20.801 1.00 40.25 321 PRO A N 1
ATOM 2502 C CA . PRO A 1 321 ? -1.077 12.152 -22.144 1.00 40.25 321 PRO A CA 1
ATOM 2503 C C . PRO A 1 321 ? -0.067 13.090 -22.801 1.00 40.25 321 PRO A C 1
ATOM 2505 O O . PRO A 1 321 ? -0.323 14.291 -22.928 1.00 40.25 321 PRO A O 1
ATOM 2508 N N . SER A 1 322 ? 1.130 12.587 -23.090 1.00 36.56 322 SER A N 1
ATOM 2509 C CA . SER A 1 322 ? 2.143 13.381 -23.771 1.00 36.56 322 SER A CA 1
ATOM 2510 C C . SER A 1 322 ? 1.542 13.912 -25.072 1.00 36.56 322 SER A C 1
ATOM 2512 O O . SER A 1 322 ? 0.793 13.196 -25.739 1.00 36.56 322 SER A O 1
ATOM 2514 N N . LYS A 1 323 ? 1.859 15.167 -25.402 1.00 28.39 323 LYS A N 1
ATOM 2515 C CA . LYS A 1 323 ? 1.660 15.706 -26.752 1.00 28.39 323 LYS A CA 1
ATOM 2516 C C . LYS A 1 323 ? 2.184 14.753 -27.822 1.00 28.39 323 LYS A C 1
ATOM 2518 O O . LYS A 1 323 ? 3.213 14.092 -27.550 1.00 28.39 323 LYS A O 1
#

Organism: Gibberella nygamai (NCBI:txid42673)

Solvent-accessible surface area (backbone atoms only — not comparable to full-atom values): 16944 Å² total; per-residue (Å²): 136,85,82,82,81,82,68,79,74,76,75,77,77,59,55,60,47,76,51,78,45,78,47,88,28,36,27,52,35,27,34,41,41,37,38,30,47,77,68,28,65,76,30,24,29,36,36,34,20,3,17,64,42,97,92,46,51,10,41,60,42,51,53,54,48,54,58,49,48,30,63,77,38,19,79,36,44,80,70,41,79,67,57,33,48,26,42,34,30,19,33,90,52,60,29,22,41,44,12,47,52,26,37,74,72,39,51,45,93,84,87,49,70,54,73,64,64,24,51,56,50,46,67,24,43,42,34,85,75,27,34,37,40,30,6,48,91,72,55,76,69,58,46,54,56,45,65,74,58,38,51,68,92,44,52,42,48,18,63,73,39,25,23,25,21,68,66,77,74,46,58,47,23,43,46,71,55,52,75,40,81,65,69,93,64,64,73,62,53,68,41,42,29,25,45,24,12,45,39,30,31,40,65,29,88,69,27,85,53,58,82,77,78,54,77,61,52,71,40,40,14,15,28,32,32,39,39,34,28,62,76,65,32,48,34,30,41,40,35,59,34,34,27,42,38,68,55,48,38,61,29,46,59,53,46,42,53,76,72,43,46,52,88,52,31,57,90,90,62,46,25,56,34,29,43,40,16,42,28,53,34,58,42,35,48,73,32,60,85,95,49,90,57,95,58,57,74,78,51,29,36,62,58,64,38,43,48,76,37,78,46,66,60,57,22,84,84,54,43,66,83,75,130